Protein 1E5K (pdb70)

CATH classification: 3.90.550.10

Sequence (188 aa):
MTTITGVVLAGGKARRMGGVDKGLLELNGKPLWQHVADALMTQLSHVVVNANRHQEIYQASGLKVIEDSLADYPGPLAGMLSVMQQEAGEWFLFCPCDTPYIPPDLAARLNHQRKDAPVVWVHDGERDHPTIALVNRAIEPLLLEYLQAGERRVMVFMRLAGGHAVDFSDHKDAFVNVNTPEELARWQ

InterPro domains:
  IPR013482 Molybdenum cofactor guanylyltransferase [MF_00316] (5-190)
  IPR013482 Molybdenum cofactor guanylyltransferase [TIGR02665] (7-188)
  IPR013482 Molybdenum cofactor guanylyltransferase [cd02503] (7-187)
  IPR025877 MobA-like NTP transferase [PF12804] (9-158)
  IPR029044 Nucleotide-diphospho-sugar transferases [G3DSA:3.90.550.10] (1-194)
  IPR029044 Nucleotide-diphospho-sugar transferases [SSF53448] (7-187)

GO terms:
  GO:0005515 protein binding (F, IPI)
  GO:0061603 molybdenum cofactor guanylyltransferase activity (F, IDA)
  GO:0000287 magnesium ion binding (F, IDA)
  GO:1902758 bis(molybdopterin guanine dinucleotide)molybdenum biosynthetic process (P, IMP)

Solvent-accessible surface area: 8919 Å² total; per-residue (Å²): 161,65,105,17,7,0,0,0,15,14,47,32,81,39,104,84,106,27,55,96,23,72,1,37,35,94,0,102,60,79,34,0,5,22,33,0,0,44,17,0,74,101,37,21,102,70,7,0,0,3,0,36,48,83,44,75,102,1,95,88,60,67,33,103,24,2,82,42,42,178,52,114,55,58,44,61,0,4,4,3,4,3,0,2,81,80,19,87,34,119,40,0,0,0,0,26,10,11,2,9,97,8,10,97,53,0,6,67,75,0,75,139,33,56,144,139,11,43,0,0,12,0,50,37,48,114,117,50,10,20,25,0,0,1,4,28,64,68,8,44,87,55,2,60,112,17,1,111,75,62,68,143,117,23,53,37,1,2,144,112,12,47,17,62,41,3,83,0,60,120,37,110,96,11,5,69,31,6,86,62,63,144,67,11,73,139,53,113

Nearest PDB structures (foldseek):
  1e5k-assembly1_A  TM=1.005E+00  e=8.406E-44  Es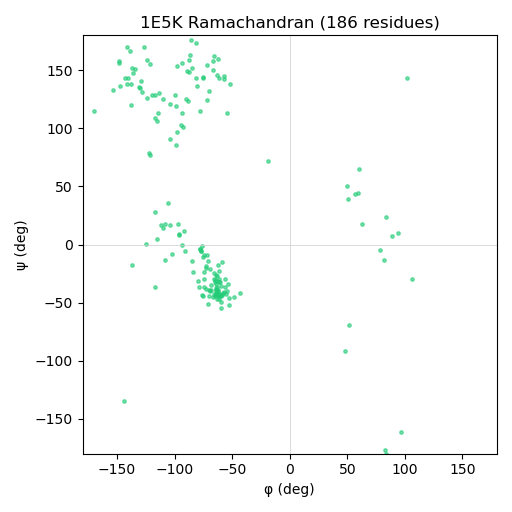cherichia coli K-12
  1h4c-assembly1_A  TM=1.005E+00  e=1.783E-42  Escherichia coli
  1h4e-assembly1_A  TM=1.004E+00  e=2.167E-42  Escherichia coli
  1hjl-assembly1_A  TM=1.004E+00  e=2.999E-42  Escherichia coli
  1h4d-assembly1_A  TM=1.000E+00  e=2.313E-42  Escherichia coli

Radius of gyration: 15.42 Å; Cα contacts (8 Å, |Δi|>4): 365; chains: 1; bounding box: 42×35×40 Å

Organism: Escherichia coli (strain K12) (NCBI:txid83333)

Structure (mmCIF, N/CA/C/O backbone):
data_1E5K
#
_entry.id   1E5K
#
_cell.length_a   76.574
_cell.leng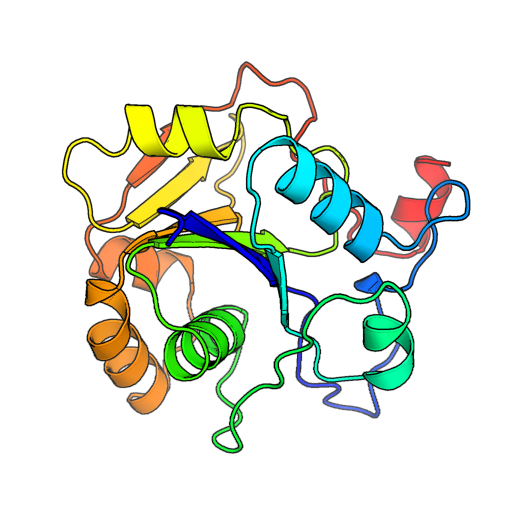th_b   41.758
_cell.length_c   54.528
_cell.angle_alpha   90.00
_cell.angle_beta   90.00
_cell.angle_gamma   90.00
#
_symmetry.space_group_name_H-M   'P 21 21 2'
#
loop_
_entity.id
_entity.type
_entity.pdbx_description
1 polymer 'MOLYBDOPTERIN-GUANINE DINUCLEOTIDE BIOSYNTHESIS PROTEIN A'
2 non-polymer 'LITHIUM ION'
3 non-polymer 'CITRIC ACID'
4 water water
#
loop_
_atom_site.group_PDB
_atom_site.id
_atom_site.type_symbol
_atom_site.label_atom_id
_atom_site.label_alt_id
_atom_site.label_comp_id
_atom_site.label_asym_id
_atom_site.label_entity_id
_atom_site.label_seq_id
_atom_site.pdbx_PDB_ins_code
_atom_site.Cartn_x
_atom_site.Cartn_y
_atom_site.Cartn_z
_atom_site.occupancy
_atom_site.B_iso_or_equiv
_atom_site.auth_seq_id
_atom_site.auth_comp_id
_atom_site.auth_asym_id
_atom_site.auth_atom_id
_atom_site.pdbx_PDB_model_num
ATOM 1 N N . MET A 1 4 ? 7.796 -6.851 51.404 1.00 37.59 4 MET A N 1
ATOM 2 C CA . MET A 1 4 ? 8.085 -7.049 52.820 1.00 37.53 4 MET A CA 1
ATOM 3 C C . MET A 1 4 ? 9.052 -5.959 53.272 1.00 36.78 4 MET A C 1
ATOM 4 O O . MET A 1 4 ? 9.539 -5.993 54.402 1.00 38.58 4 MET A O 1
ATOM 6 N N . THR A 1 5 ? 9.430 -5.068 52.340 1.00 33.58 5 THR A N 1
ATOM 7 C CA . THR A 1 5 ? 10.255 -3.923 52.720 1.00 30.10 5 THR A CA 1
ATOM 8 C C . THR A 1 5 ? 9.490 -2.654 52.332 1.00 28.02 5 THR A C 1
ATOM 9 O O . THR A 1 5 ? 8.614 -2.680 51.464 1.00 29.06 5 THR A O 1
ATOM 13 N N . THR A 1 6 ? 9.805 -1.561 53.020 1.00 24.13 6 THR A N 1
ATOM 14 C CA . THR A 1 6 ? 9.026 -0.339 52.878 1.00 24.61 6 THR A CA 1
ATOM 15 C C . THR A 1 6 ? 9.272 0.453 51.617 1.00 23.35 6 THR A C 1
ATOM 16 O O . THR A 1 6 ? 8.338 0.984 51.021 1.00 26.06 6 THR A O 1
ATOM 20 N N . ILE A 1 7 ? 10.534 0.620 51.221 1.00 20.71 7 ILE A N 1
ATOM 21 C CA . ILE A 1 7 ? 10.892 1.420 50.067 1.00 18.44 7 ILE A CA 1
ATOM 22 C C . ILE A 1 7 ? 11.698 0.559 49.087 1.00 17.98 7 ILE A C 1
ATOM 23 O O . ILE A 1 7 ? 12.712 0.003 49.519 1.00 19.73 7 ILE A O 1
ATOM 28 N N . THR A 1 8 ? 11.319 0.446 47.797 1.00 15.94 8 THR A N 1
ATOM 29 C CA . THR A 1 8 ? 12.103 -0.208 46.764 1.00 15.49 8 THR A CA 1
ATOM 30 C C . THR A 1 8 ? 13.027 0.806 46.099 1.00 14.18 8 THR A C 1
ATOM 31 O O . THR A 1 8 ? 12.558 1.858 45.662 1.00 14.56 8 THR A O 1
ATOM 35 N N . GLY A 1 9 ? 14.329 0.525 46.061 1.00 13.33 9 GLY A N 1
ATOM 36 C CA . GLY A 1 9 ? 15.272 1.407 45.365 1.00 13.61 9 GLY A CA 1
ATOM 37 C C . GLY A 1 9 ? 15.253 1.128 43.900 1.00 13.30 9 GLY A C 1
ATOM 38 O O . GLY A 1 9 ? 15.132 -0.031 43.468 1.00 14.08 9 GLY A O 1
ATOM 39 N N . VAL A 1 10 ? 15.394 2.152 43.050 1.00 13.34 10 VAL A N 1
ATOM 40 C CA . VAL A 1 10 ? 15.295 2.005 41.596 1.00 12.75 10 VAL A CA 1
ATOM 41 C C . VAL A 1 10 ? 16.380 2.835 40.936 1.00 12.74 10 VAL A C 1
ATOM 42 O O . VAL A 1 10 ? 16.390 4.067 41.064 1.00 14.06 10 VAL A O 1
ATOM 46 N N . VAL A 1 11 ? 17.249 2.169 40.180 1.00 12.97 11 VAL A N 1
ATOM 47 C CA . VAL A 1 11 ? 18.222 2.901 39.365 1.00 13.35 11 VAL A CA 1
ATOM 48 C C . VAL A 1 11 ? 17.584 3.203 38.023 1.00 13.35 11 VAL A C 1
ATOM 49 O O . VAL A 1 11 ? 17.140 2.280 37.329 1.00 14.47 11 VAL A O 1
ATOM 53 N N . LEU A 1 12 ? 17.519 4.466 37.632 1.00 13.34 12 LEU A N 1
ATOM 54 C CA . LEU A 1 12 ? 16.947 4.858 36.343 1.00 13.74 12 LEU A CA 1
ATOM 55 C C . LEU A 1 12 ? 18.079 4.926 35.338 1.00 15.21 12 LEU A C 1
ATOM 56 O O . LEU A 1 12 ? 18.864 5.878 35.315 1.00 15.71 12 LEU A O 1
ATOM 61 N N . ALA A 1 13 ? 18.201 3.885 34.502 1.00 15.32 13 ALA A N 1
ATOM 62 C CA . ALA A 1 13 ? 19.292 3.809 33.522 1.00 16.62 13 ALA A CA 1
ATOM 63 C C . ALA A 1 13 ? 18.808 4.091 32.105 1.00 23.89 13 ALA A C 1
ATOM 64 O O . ALA A 1 13 ? 19.358 3.460 31.201 1.00 27.75 13 ALA A O 1
ATOM 66 N N . GLY A 1 14 ? 17.860 5.001 31.939 1.00 25.42 14 GLY A N 1
ATOM 67 C CA . GLY A 1 14 ? 17.496 5.670 30.702 1.00 27.70 14 GLY A CA 1
ATOM 68 C C . GLY A 1 14 ? 16.546 4.860 29.851 1.00 29.85 14 GLY A C 1
ATOM 69 O O . GLY A 1 14 ? 16.207 3.738 30.205 1.00 31.55 14 GLY A O 1
ATOM 70 N N . GLY A 1 15 ? 16.171 5.419 28.692 1.00 32.70 15 GLY A N 1
ATOM 71 C CA . GLY A 1 15 ? 15.341 4.601 27.798 1.00 33.45 15 GLY A CA 1
ATOM 72 C C . GLY A 1 15 ? 15.709 4.885 26.357 1.00 34.17 15 GLY A C 1
ATOM 73 O O . GLY A 1 15 ? 16.867 5.026 25.961 1.00 37.64 15 GLY A O 1
ATOM 74 N N . LYS A 1 16 ? 14.648 5.041 25.576 1.00 34.45 16 LYS A N 1
ATOM 75 C CA . LYS A 1 16 ? 14.698 5.478 24.196 1.00 32.00 16 LYS A CA 1
ATOM 76 C C . LYS A 1 16 ? 15.696 4.789 23.301 1.00 33.74 16 LYS A C 1
ATOM 77 O O . LYS A 1 16 ? 15.289 3.811 22.647 1.00 37.67 16 LYS A O 1
ATOM 79 N N . ALA A 1 17 ? 16.930 5.243 23.126 1.00 34.63 17 ALA A N 1
ATOM 80 C CA . ALA A 1 17 ? 17.797 4.669 22.086 1.00 32.90 17 ALA A CA 1
ATOM 81 C C . ALA A 1 17 ? 16.989 4.952 20.799 1.00 33.84 17 ALA A C 1
ATOM 82 O O . ALA A 1 17 ? 16.457 4.079 20.128 1.00 34.73 17 ALA A O 1
ATOM 84 N N . ARG A 1 18 ? 16.886 6.259 20.588 1.00 35.09 18 ARG A N 1
ATOM 85 C CA . ARG A 1 18 ? 16.016 6.906 19.624 1.00 34.01 18 ARG A CA 1
ATOM 86 C C . ARG A 1 18 ? 16.717 7.252 18.326 1.00 34.41 18 ARG A C 1
ATOM 87 O O . ARG A 1 18 ? 16.277 7.895 17.381 1.00 36.70 18 ARG A O 1
ATOM 89 N N . ARG A 1 19 ? 17.840 6.611 18.148 1.00 35.02 19 ARG A N 1
ATOM 90 C CA . ARG A 1 19 ? 18.810 6.436 17.106 1.00 33.98 19 ARG A CA 1
ATOM 91 C C . ARG A 1 19 ? 19.637 5.308 17.738 1.00 33.86 19 ARG A C 1
ATOM 92 O O . ARG A 1 19 ? 19.968 5.612 18.896 1.00 37.08 19 ARG A O 1
ATOM 94 N N . MET A 1 20 ? 19.763 4.083 17.295 1.00 35.04 20 MET A N 1
ATOM 95 C CA . MET A 1 20 ? 20.359 2.990 18.044 1.00 34.00 20 MET A CA 1
ATOM 96 C C . MET A 1 20 ? 21.253 3.378 19.212 1.00 35.04 20 MET A C 1
ATOM 97 O O . MET A 1 20 ? 22.445 3.071 19.325 1.00 36.04 20 MET A O 1
ATOM 99 N N . GLY A 1 21 ? 20.619 3.864 20.268 1.00 35.56 21 GLY A N 1
ATOM 100 C CA . GLY A 1 21 ? 21.160 4.405 21.444 1.00 33.25 21 GLY A CA 1
ATOM 101 C C . GLY A 1 21 ? 22.199 5.486 21.433 1.00 32.76 21 GLY A C 1
ATOM 102 O O . GLY A 1 21 ? 21.887 6.570 21.949 1.00 36.89 21 GLY A O 1
ATOM 103 N N . GLY A 1 22 ? 23.427 5.211 20.997 1.00 31.54 22 GLY A N 1
ATOM 104 C CA . GLY A 1 22 ? 24.538 6.162 21.249 1.00 29.45 22 GLY A CA 1
ATOM 105 C C . GLY A 1 22 ? 25.230 5.602 22.519 1.00 27.93 22 GLY A C 1
ATOM 106 O O . GLY A 1 22 ? 25.084 4.404 22.795 1.00 28.90 22 GLY A O 1
ATOM 107 N N . VAL A 1 23 ?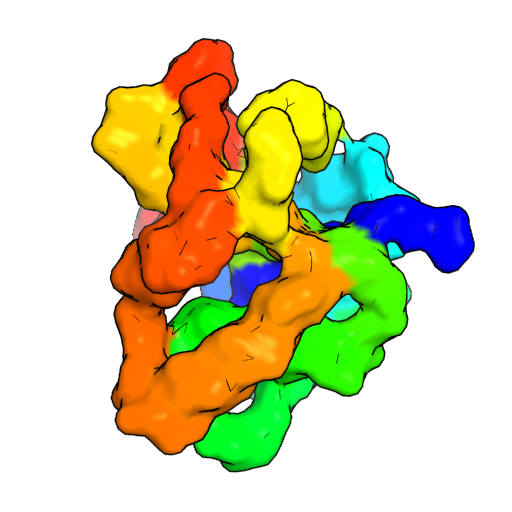 26.013 6.396 23.228 1.00 26.94 23 VAL A N 1
ATOM 108 C CA . VAL A 1 23 ? 26.630 5.861 24.450 1.00 25.68 23 VAL A CA 1
ATOM 109 C C . VAL A 1 23 ? 25.572 5.352 25.424 1.00 25.35 23 VAL A C 1
ATOM 110 O O . VAL A 1 23 ? 24.564 6.014 25.696 1.00 28.13 23 VAL A O 1
ATOM 114 N N . ASP A 1 24 ? 25.884 4.242 26.104 1.00 23.16 24 ASP A N 1
ATOM 115 C CA . ASP A 1 24 ? 25.011 3.748 27.181 1.00 21.42 24 ASP A CA 1
ATOM 116 C C . ASP A 1 24 ? 25.636 4.257 28.483 1.00 20.46 24 ASP A C 1
ATOM 117 O O . ASP A 1 24 ? 26.563 3.671 29.025 1.00 21.46 24 ASP A O 1
ATOM 122 N N . LYS A 1 25 ? 25.144 5.374 29.000 1.00 20.48 25 LYS A N 1
ATOM 123 C CA . LYS A 1 25 ? 25.736 6.069 30.124 1.00 20.88 25 LYS A CA 1
ATOM 124 C C . LYS A 1 25 ? 25.869 5.222 31.380 1.00 19.70 25 LYS A C 1
ATOM 125 O O . LYS A 1 25 ? 26.884 5.233 32.043 1.00 18.81 25 LYS A O 1
ATOM 131 N N . GLY A 1 26 ? 24.855 4.428 31.677 1.00 17.18 26 GLY A N 1
ATOM 132 C CA . GLY A 1 26 ? 24.865 3.593 32.881 1.00 17.66 26 GLY A CA 1
ATOM 133 C C . GLY A 1 26 ? 25.975 2.535 32.846 1.00 17.05 26 GLY A C 1
ATOM 134 O O . GLY A 1 26 ? 26.430 2.128 33.915 1.00 16.26 26 GLY A O 1
ATOM 135 N N . LEU A 1 27 ? 26.396 2.140 31.652 1.00 16.69 27 LEU A N 1
ATOM 136 C CA . LEU A 1 27 ? 27.477 1.154 31.536 1.00 16.76 27 LEU A CA 1
ATOM 137 C C . LEU A 1 27 ? 28.863 1.769 31.463 1.00 17.54 27 LEU A C 1
ATOM 138 O O . LEU A 1 27 ? 29.874 1.044 31.431 1.00 20.17 27 LEU A O 1
ATOM 143 N N . LEU A 1 28 ? 29.020 3.089 31.394 1.00 17.75 28 LEU A N 1
ATOM 144 C CA . LEU A 1 28 ? 30.367 3.694 31.458 1.00 18.42 28 LEU A CA 1
ATOM 145 C C . LEU A 1 28 ? 30.968 3.327 32.806 1.00 18.30 28 LEU A C 1
ATOM 146 O O . LEU A 1 28 ? 30.312 3.333 33.856 1.00 19.73 28 LEU A O 1
ATOM 151 N N . GLU A 1 29 ? 32.268 3.080 32.830 1.00 20.29 29 GLU A N 1
ATOM 152 C CA . GLU A 1 29 ? 32.962 2.607 34.015 1.00 19.40 29 GLU A CA 1
ATOM 153 C C . GLU A 1 29 ? 33.704 3.685 34.772 1.00 20.81 29 GLU A C 1
ATOM 154 O O . GLU A 1 29 ? 34.466 4.449 34.201 1.00 22.87 29 GLU A O 1
ATOM 160 N N . LEU A 1 30 ? 33.449 3.743 36.076 1.00 19.66 30 LEU A N 1
ATOM 161 C CA . LEU A 1 30 ? 34.129 4.650 36.984 1.00 20.89 30 LEU A CA 1
ATOM 162 C C . LEU A 1 30 ? 34.931 3.768 37.921 1.00 21.33 30 LEU A C 1
ATOM 163 O O . LEU A 1 30 ? 34.382 2.912 38.639 1.00 21.54 30 LEU A O 1
ATOM 168 N N . ASN A 1 31 ? 36.266 3.835 37.833 1.00 23.17 31 ASN A N 1
ATOM 169 C CA . ASN A 1 31 ? 37.133 2.968 38.637 1.00 25.00 31 ASN A CA 1
ATOM 170 C C . ASN A 1 31 ? 36.802 1.508 38.390 1.00 24.30 31 ASN A C 1
ATOM 171 O O . ASN A 1 31 ? 36.752 0.688 39.311 1.00 27.24 31 ASN A O 1
ATOM 176 N N . GLY A 1 32 ? 36.593 1.132 37.131 1.00 23.63 32 GLY A N 1
ATOM 177 C CA . GLY A 1 32 ? 36.309 -0.207 36.689 1.00 26.27 32 GLY A CA 1
ATOM 178 C C . GLY A 1 32 ? 34.890 -0.723 36.876 1.00 25.37 32 GLY A C 1
ATOM 179 O O . GLY A 1 32 ? 34.599 -1.853 36.454 1.00 27.44 32 GLY A O 1
ATOM 180 N N . LYS A 1 33 ? 33.994 0.036 37.514 1.00 23.77 33 LYS A N 1
ATOM 181 C CA . LYS A 1 33 ? 32.641 -0.410 37.851 1.00 22.01 33 LYS A CA 1
ATOM 182 C C . LYS A 1 33 ? 31.637 0.515 37.156 1.00 19.65 33 LYS A C 1
ATOM 183 O O . LYS A 1 33 ? 31.758 1.721 37.201 1.00 18.77 33 LYS A O 1
ATOM 189 N N . PRO A 1 34 ? 30.693 -0.069 36.449 1.00 19.54 34 PRO A N 1
ATOM 190 C CA . PRO A 1 34 ? 29.686 0.723 35.755 1.00 17.94 34 PRO A CA 1
ATOM 191 C C . PRO A 1 34 ? 28.993 1.727 36.658 1.00 17.22 34 PRO A C 1
ATOM 192 O O . PRO A 1 34 ? 28.690 1.473 37.827 1.00 16.61 34 PRO A O 1
ATOM 196 N N . LEU A 1 35 ? 28.778 2.944 36.155 1.00 16.17 35 LEU A N 1
ATOM 197 C CA . LEU A 1 35 ? 28.107 4.010 36.894 1.00 16.27 35 LEU A CA 1
ATOM 198 C C . LEU A 1 35 ? 26.812 3.500 37.518 1.00 15.32 35 LEU A C 1
ATOM 199 O O . LEU A 1 35 ? 26.521 3.790 38.689 1.00 15.54 35 LEU A O 1
ATOM 204 N N . TRP A 1 36 ? 25.990 2.745 36.769 1.00 14.60 36 TRP A N 1
ATOM 205 C CA . TRP A 1 36 ? 24.706 2.360 37.340 1.00 14.48 36 TRP A CA 1
ATOM 206 C C . TRP A 1 36 ? 24.909 1.455 38.554 1.00 14.98 36 TRP A C 1
ATOM 207 O O . TRP A 1 36 ? 24.080 1.464 39.455 1.00 14.42 36 TRP A O 1
ATOM 218 N N . GLN A 1 37 ? 25.989 0.658 38.574 1.00 15.70 37 GLN A N 1
ATOM 219 C CA . GLN A 1 37 ? 26.269 -0.201 39.710 1.00 15.11 37 GLN A CA 1
ATOM 220 C C . GLN A 1 37 ? 26.792 0.597 40.894 1.00 14.58 37 GLN A C 1
ATOM 221 O O . GLN A 1 37 ? 26.516 0.210 42.031 1.00 16.18 37 GLN A O 1
ATOM 227 N N . HIS A 1 38 ? 27.482 1.722 40.676 1.00 14.94 38 HIS A N 1
ATOM 228 C CA . HIS A 1 38 ? 27.800 2.594 41.802 1.00 15.56 38 HIS A CA 1
ATOM 229 C C . HIS A 1 38 ? 26.511 3.071 42.455 1.00 14.26 38 HIS A C 1
ATOM 230 O O . HIS A 1 38 ? 26.384 3.042 43.670 1.00 14.49 38 HIS A O 1
ATOM 237 N N . VAL A 1 39 ? 25.525 3.463 41.644 1.00 14.15 39 VAL A N 1
ATOM 238 C CA . VAL A 1 39 ? 24.244 3.905 42.211 1.00 14.07 39 VAL A CA 1
ATOM 239 C C . VAL A 1 39 ? 23.521 2.738 42.881 1.00 12.83 39 VAL A C 1
ATOM 240 O O . VAL A 1 39 ? 23.020 2.873 44.013 1.00 13.82 39 VAL A O 1
ATOM 244 N N . ALA A 1 40 ? 23.479 1.581 42.222 1.00 13.77 40 ALA A N 1
ATOM 245 C CA . ALA A 1 40 ? 22.791 0.437 42.840 1.00 14.40 40 ALA A CA 1
ATOM 246 C C . ALA A 1 40 ? 23.429 0.065 44.159 1.00 13.48 40 ALA A C 1
ATOM 247 O O . ALA A 1 40 ? 22.723 -0.259 45.097 1.00 13.93 40 ALA A O 1
ATOM 249 N N . ASP A 1 41 ? 24.769 0.048 44.216 1.00 14.00 41 ASP A N 1
ATOM 250 C CA . ASP A 1 41 ? 25.460 -0.315 45.466 1.00 14.74 41 ASP A CA 1
ATOM 251 C C . ASP A 1 41 ? 25.179 0.698 46.562 1.00 14.20 41 ASP A C 1
ATOM 252 O O . ASP A 1 41 ? 24.965 0.334 47.720 1.00 14.82 41 ASP A O 1
ATOM 257 N N . ALA A 1 42 ? 25.095 1.985 46.196 1.00 13.34 42 ALA A N 1
ATOM 258 C CA . ALA A 1 42 ? 24.771 2.994 47.210 1.00 14.17 42 ALA A CA 1
ATOM 259 C C . ALA A 1 42 ? 23.338 2.858 47.704 1.00 14.73 42 ALA A C 1
ATOM 260 O O . ALA A 1 42 ? 23.050 3.016 48.888 1.00 16.31 42 ALA A O 1
ATOM 262 N N . LEU A 1 43 ? 22.406 2.469 46.805 1.00 13.53 43 LEU A N 1
ATOM 263 C CA . LEU A 1 43 ? 21.038 2.207 47.246 1.00 13.80 43 LEU A CA 1
ATOM 264 C C . LEU A 1 43 ? 20.997 0.953 48.115 1.00 13.21 43 LEU A C 1
ATOM 265 O O . LEU A 1 43 ? 20.271 0.927 49.089 1.00 14.05 43 LEU A O 1
ATOM 270 N N . MET A 1 44 ? 21.769 -0.099 47.777 1.00 13.90 44 MET A N 1
ATOM 271 C CA . MET A 1 44 ? 21.715 -1.316 48.580 1.00 14.28 44 MET A CA 1
ATOM 272 C C . MET A 1 44 ? 22.321 -1.145 49.954 1.00 14.64 44 MET A C 1
ATOM 273 O O . MET A 1 44 ? 21.943 -1.886 50.879 1.00 14.29 44 MET A O 1
ATOM 278 N N . THR A 1 45 ? 23.177 -0.144 50.161 1.00 14.24 45 THR A N 1
ATOM 279 C CA . THR A 1 45 ? 23.623 0.159 51.535 1.00 14.54 45 THR A CA 1
ATOM 280 C C . THR A 1 45 ? 22.438 0.503 52.401 1.00 14.55 45 THR A C 1
ATOM 281 O O . THR A 1 45 ? 22.405 0.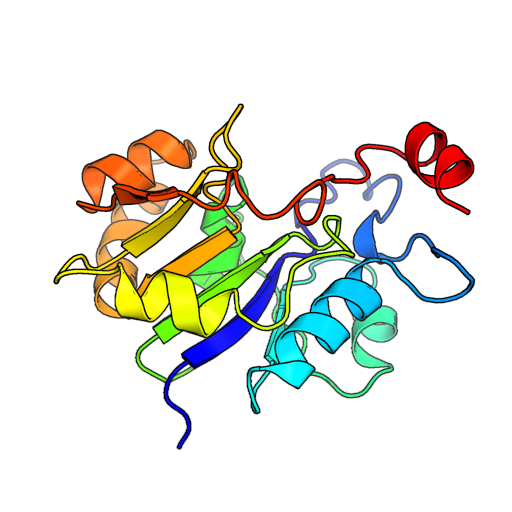232 53.598 1.00 14.94 45 THR A O 1
ATOM 285 N N . GLN A 1 46 ? 21.412 1.179 51.868 1.00 14.34 46 GLN A N 1
ATOM 286 C CA . GLN A 1 46 ? 20.297 1.705 52.635 1.00 13.79 46 GLN A CA 1
ATOM 287 C C . GLN A 1 46 ? 18.996 0.980 52.424 1.00 14.27 46 GLN A C 1
ATOM 288 O O . GLN A 1 46 ? 18.056 1.285 53.174 1.00 16.44 46 GLN A O 1
ATOM 294 N N . LEU A 1 47 ? 18.861 0.128 51.412 1.00 13.66 47 LEU A N 1
ATOM 295 C CA . LEU A 1 47 ? 17.614 -0.543 51.093 1.00 14.66 47 LEU A CA 1
ATOM 296 C C . LEU A 1 47 ? 17.944 -1.988 50.694 1.00 15.27 47 LEU A C 1
ATOM 297 O O . LEU A 1 47 ? 18.886 -2.254 49.971 1.00 16.11 47 LEU A O 1
ATOM 302 N N . SER A 1 48 ? 17.060 -2.897 51.088 1.00 15.46 48 SER A N 1
ATOM 303 C CA . SER A 1 48 ? 17.237 -4.318 50.804 1.00 16.41 48 SER A CA 1
ATOM 304 C C . SER A 1 48 ? 16.852 -4.709 49.394 1.00 17.21 48 SER A C 1
ATOM 305 O O . SER A 1 48 ? 17.444 -5.625 48.781 1.00 21.15 48 SER A O 1
ATOM 308 N N . HIS A 1 49 ? 15.872 -4.030 48.809 1.00 14.87 49 HIS A N 1
ATOM 309 C CA . HIS A 1 49 ? 15.308 -4.402 47.519 1.00 14.61 49 HIS A CA 1
ATOM 310 C C . HIS A 1 49 ? 15.553 -3.310 46.506 1.00 14.34 49 HIS A C 1
ATOM 311 O O . HIS A 1 49 ? 14.993 -2.212 46.664 1.00 15.21 49 HIS A O 1
ATOM 318 N N . VAL A 1 50 ? 16.435 -3.539 45.552 1.00 14.89 50 VAL A N 1
ATOM 319 C CA . VAL A 1 50 ? 16.838 -2.558 44.565 1.00 14.22 50 VAL A CA 1
ATOM 320 C C . VAL A 1 50 ? 16.737 -3.177 43.184 1.00 14.82 50 VAL A C 1
ATOM 321 O O . VAL A 1 50 ? 17.156 -4.333 42.985 1.00 16.62 50 VAL A O 1
ATOM 325 N N . VAL A 1 51 ? 16.161 -2.447 42.241 1.00 13.68 51 VAL A N 1
ATOM 326 C CA . VAL A 1 51 ? 15.950 -2.885 40.867 1.00 14.37 51 VAL A CA 1
ATOM 327 C C . VAL A 1 51 ? 16.546 -1.856 39.901 1.00 14.37 51 VAL A C 1
ATOM 328 O O . VAL A 1 51 ? 16.844 -0.725 40.341 1.00 14.40 51 VAL A O 1
ATOM 332 N N . VAL A 1 52 ? 16.641 -2.169 38.614 1.00 14.29 52 VAL A N 1
ATOM 333 C CA . VAL A 1 52 ? 17.156 -1.196 37.655 1.00 14.95 52 VAL A CA 1
ATOM 334 C C . VAL A 1 52 ? 16.194 -1.134 36.488 1.00 14.54 52 VAL A C 1
ATOM 335 O O . VAL A 1 52 ? 15.732 -2.147 35.969 1.00 15.58 52 VAL A O 1
ATOM 339 N N . ASN A 1 53 ? 15.867 0.079 36.030 1.00 13.97 53 ASN A N 1
ATOM 340 C CA . ASN A 1 53 ? 15.103 0.314 34.813 1.00 13.83 53 ASN A CA 1
ATOM 341 C C . ASN A 1 53 ? 16.081 0.529 33.672 1.00 14.90 53 ASN A C 1
ATOM 342 O O . ASN A 1 53 ? 16.845 1.504 33.674 1.00 15.35 53 ASN A O 1
ATOM 347 N N . ALA A 1 54 ? 16.142 -0.378 32.707 1.00 15.13 54 ALA A N 1
ATOM 348 C CA . ALA A 1 54 ? 17.072 -0.257 31.590 1.00 16.46 54 ALA A CA 1
ATOM 349 C C . ALA A 1 54 ? 16.375 -0.784 30.332 1.00 16.44 54 ALA A C 1
ATOM 350 O O . ALA A 1 54 ? 15.621 -1.754 30.412 1.00 18.61 54 ALA A O 1
ATOM 352 N N . ASN A 1 55 ? 16.645 -0.132 29.215 1.00 18.51 55 ASN A N 1
ATOM 353 C CA . ASN A 1 55 ? 15.959 -0.376 27.957 1.00 21.50 55 ASN A CA 1
ATOM 354 C C . ASN A 1 55 ? 16.910 -0.700 26.829 1.00 22.35 55 ASN A C 1
ATOM 355 O O . ASN A 1 55 ? 16.485 -0.873 25.686 1.00 25.86 55 ASN A O 1
ATOM 360 N N . ARG A 1 56 ? 18.189 -0.738 27.053 1.00 20.52 56 ARG A N 1
ATOM 361 C CA . ARG A 1 56 ? 19.264 -1.122 26.150 1.00 20.09 56 ARG A CA 1
ATOM 362 C C . ARG A 1 56 ? 20.201 -2.048 26.911 1.00 20.57 56 ARG A C 1
ATOM 363 O O . ARG A 1 56 ? 20.352 -2.016 28.127 1.00 20.31 56 ARG A O 1
ATOM 371 N N . HIS A 1 57 ? 20.855 -2.952 26.180 1.00 20.98 57 HIS A N 1
ATOM 372 C CA . HIS A 1 57 ? 21.877 -3.829 26.757 1.00 20.10 57 HIS A CA 1
ATOM 373 C C . HIS A 1 57 ? 21.432 -4.553 28.010 1.00 19.29 57 HIS A C 1
ATOM 374 O O . HIS A 1 57 ? 22.159 -4.744 28.983 1.00 20.12 57 HIS A O 1
ATOM 381 N N . GLN A 1 58 ? 20.164 -5.006 28.038 1.00 20.37 58 GLN A N 1
ATOM 382 C CA . GLN A 1 58 ? 19.542 -5.588 29.213 1.00 21.70 58 GLN A CA 1
ATOM 383 C C . GLN A 1 58 ? 20.305 -6.749 29.808 1.00 22.22 58 GLN A C 1
ATOM 384 O O . GLN A 1 58 ? 20.406 -6.897 31.042 1.00 23.62 58 GLN A O 1
ATOM 390 N N . GLU A 1 59 ? 20.869 -7.640 28.978 1.00 23.81 59 GLU A N 1
ATOM 391 C CA . GLU A 1 59 ? 21.658 -8.765 29.460 1.00 24.29 59 GLU A CA 1
ATOM 392 C C . GLU A 1 59 ? 22.894 -8.313 30.240 1.00 22.25 59 GLU A C 1
ATOM 393 O O . GLU A 1 59 ? 23.263 -8.952 31.212 1.00 24.44 59 GLU A O 1
ATOM 395 N N . ILE A 1 60 ? 23.472 -7.167 29.864 1.00 22.14 60 ILE A N 1
ATOM 396 C CA . ILE A 1 60 ? 24.608 -6.598 30.581 1.00 21.97 60 ILE A CA 1
ATOM 397 C C . ILE A 1 60 ? 24.173 -6.077 31.957 1.00 22.22 60 ILE A C 1
ATOM 398 O O . ILE A 1 60 ? 24.771 -6.398 32.979 1.00 24.39 60 ILE A O 1
ATOM 403 N N . TYR A 1 61 ? 23.022 -5.362 31.973 1.00 20.81 61 TYR A N 1
ATOM 404 C CA . TYR A 1 61 ? 22.463 -4.905 33.243 1.00 20.85 61 TYR A CA 1
ATOM 405 C C . TYR A 1 61 ? 22.042 -6.065 34.114 1.00 22.04 61 TYR A C 1
ATOM 406 O O . TYR A 1 61 ? 22.156 -5.948 35.345 1.00 27.50 61 TYR A O 1
ATOM 415 N N . GLN A 1 62 ? 21.597 -7.191 33.580 1.00 21.41 62 GLN A N 1
ATOM 416 C CA . GLN A 1 62 ? 21.219 -8.344 34.385 1.00 23.78 62 GLN A CA 1
ATOM 417 C C . GLN A 1 62 ? 22.378 -9.093 35.043 1.00 24.77 62 GLN A C 1
ATOM 418 O O . GLN A 1 62 ? 22.182 -9.873 35.969 1.00 24.98 62 GLN A O 1
ATOM 424 N N . ALA A 1 63 ? 23.608 -8.820 34.609 1.00 28.22 63 ALA A N 1
ATOM 425 C CA . ALA A 1 63 ? 24.761 -9.577 35.088 1.00 27.89 63 ALA A CA 1
ATOM 426 C C . ALA A 1 63 ? 25.051 -9.448 36.563 1.00 27.77 63 ALA A C 1
ATOM 427 O O . ALA A 1 63 ? 25.507 -10.443 37.147 1.00 30.08 63 ALA A O 1
ATOM 429 N N . SER A 1 64 ? 24.689 -8.349 37.253 1.00 25.52 64 SER A N 1
ATOM 430 C CA . SER A 1 64 ? 25.028 -8.328 38.676 1.00 26.68 64 SER A CA 1
ATOM 431 C C . SER A 1 64 ? 23.886 -8.881 39.520 1.00 23.91 64 SER A C 1
ATOM 432 O O . SER A 1 64 ? 23.932 -8.674 40.726 1.00 26.55 64 SER A O 1
ATOM 435 N N . GLY A 1 65 ? 22.878 -9.517 38.932 1.00 22.15 65 GLY A N 1
ATOM 436 C CA . GLY A 1 65 ? 21.865 -10.200 39.711 1.00 24.07 65 GLY A CA 1
ATOM 437 C C . GLY A 1 65 ? 20.652 -9.412 40.155 1.00 24.47 65 GLY A C 1
ATOM 438 O O . GLY A 1 65 ? 19.804 -9.978 40.863 1.00 26.83 65 GLY A O 1
ATOM 439 N N . LEU A 1 66 ? 20.501 -8.179 39.681 1.00 21.20 66 LEU A N 1
ATOM 440 C CA . LEU A 1 66 ? 19.306 -7.395 40.023 1.00 19.99 66 LEU A CA 1
ATOM 441 C C . LEU A 1 66 ? 18.245 -7.586 38.945 1.00 21.37 66 LEU A C 1
ATOM 442 O O . LEU A 1 66 ? 18.561 -7.859 37.791 1.00 22.45 66 LEU A O 1
ATOM 447 N N . LYS A 1 67 ? 16.982 -7.369 39.320 1.00 19.09 67 LYS A N 1
ATOM 448 C CA . LYS A 1 67 ? 15.887 -7.404 38.358 1.00 18.95 67 LYS A CA 1
ATOM 449 C C . LYS A 1 67 ? 15.994 -6.180 37.447 1.00 17.20 67 LYS A C 1
ATOM 450 O O . LYS A 1 67 ? 16.128 -5.037 37.908 1.00 17.67 67 LYS A O 1
ATOM 456 N N . VAL A 1 68 ? 15.895 -6.383 36.156 1.00 17.48 68 VAL A N 1
ATOM 457 C CA . VAL A 1 68 ? 15.910 -5.380 35.142 1.00 16.39 68 VAL A CA 1
ATOM 458 C C . VAL A 1 68 ? 14.489 -5.170 34.627 1.00 17.83 68 VAL A C 1
ATOM 459 O O . VAL A 1 68 ? 13.880 -6.117 34.119 1.00 20.49 68 VAL A O 1
ATOM 463 N N . ILE A 1 69 ? 13.987 -3.959 34.733 1.00 16.82 69 ILE A N 1
ATOM 464 C CA . ILE A 1 69 ? 12.637 -3.600 34.305 1.00 16.86 69 ILE A CA 1
ATOM 465 C C . ILE A 1 69 ? 12.691 -2.718 33.078 1.00 15.93 69 ILE A C 1
ATOM 466 O O . ILE A 1 69 ? 13.394 -1.721 33.056 1.00 16.40 69 ILE A O 1
ATOM 471 N N . GLU A 1 70 ? 12.006 -3.125 32.012 1.00 17.49 70 GLU A N 1
ATOM 472 C CA . GLU A 1 70 ? 11.963 -2.380 30.768 1.00 18.61 70 GLU A CA 1
ATOM 473 C C . GLU A 1 70 ? 10.694 -1.525 30.690 1.00 18.64 70 GLU A C 1
ATOM 474 O O . GLU A 1 70 ? 9.661 -1.900 31.242 1.00 20.44 70 GLU A O 1
ATOM 480 N N . ASP A 1 71 ? 10.758 -0.446 29.938 1.00 19.66 71 ASP A N 1
ATOM 481 C CA . ASP A 1 71 ? 9.633 0.458 29.742 1.00 19.08 71 ASP A CA 1
ATOM 482 C C . ASP A 1 71 ? 8.512 -0.215 28.965 1.00 21.06 71 ASP A C 1
ATOM 483 O O . ASP A 1 71 ? 8.745 -1.073 28.123 1.00 22.95 71 ASP A O 1
ATOM 488 N N . SER A 1 72 ? 7.300 0.245 29.281 1.00 22.84 72 SER A N 1
ATOM 489 C CA . SER A 1 72 ? 6.156 -0.286 28.537 1.00 23.64 72 SER A CA 1
ATOM 490 C C . SER A 1 72 ? 6.227 0.123 27.082 1.00 23.33 72 SER A C 1
ATOM 491 O O . SER A 1 72 ? 6.883 1.099 26.690 1.00 23.65 72 SER A O 1
ATOM 494 N N . LEU A 1 73 ? 5.473 -0.590 26.256 1.00 23.58 73 LEU A N 1
ATOM 495 C CA . LEU A 1 73 ? 5.343 -0.366 24.830 1.00 25.54 73 LEU A CA 1
ATOM 496 C C . LEU A 1 73 ? 4.757 0.978 24.429 1.00 24.78 73 LEU A C 1
ATOM 497 O O . LEU A 1 73 ? 4.979 1.492 23.330 1.00 27.14 73 LEU A O 1
ATOM 502 N N . ALA A 1 74 ? 4.102 1.660 25.367 1.00 23.44 74 ALA A N 1
ATOM 503 C CA . ALA A 1 74 ? 3.572 2.999 25.177 1.00 24.70 74 ALA A CA 1
ATOM 504 C C . ALA A 1 74 ? 4.663 3.973 24.752 1.00 24.12 74 ALA A C 1
ATOM 505 O O . ALA A 1 74 ? 4.389 4.949 24.046 1.00 26.63 74 ALA A O 1
ATOM 507 N N . ASP A 1 75 ? 5.912 3.740 25.158 1.00 23.08 75 ASP A N 1
ATOM 508 C CA . ASP A 1 75 ? 7.034 4.558 24.755 1.00 23.84 75 ASP A CA 1
ATOM 509 C C . ASP A 1 75 ? 6.842 6.018 25.165 1.00 22.87 75 ASP A C 1
ATOM 510 O O . ASP A 1 75 ? 7.119 6.961 24.405 1.00 24.43 75 ASP A O 1
ATOM 515 N N . TYR A 1 76 ? 6.395 6.229 26.401 1.00 21.41 76 TYR A N 1
ATOM 516 C CA . TYR A 1 76 ? 6.261 7.601 26.895 1.00 19.95 76 TYR A CA 1
ATOM 517 C C . TYR A 1 76 ? 7.649 8.223 27.022 1.00 19.26 76 TYR A C 1
ATOM 518 O O . TYR A 1 76 ? 8.640 7.534 27.213 1.00 21.39 76 TYR A O 1
ATOM 527 N N . PRO A 1 77 ? 7.700 9.547 27.016 1.00 20.40 77 PRO A N 1
ATOM 528 C CA . PRO A 1 77 ? 8.942 10.278 27.028 1.00 21.30 77 PRO A CA 1
ATOM 529 C C . PRO A 1 77 ? 9.481 10.602 28.403 1.00 21.51 77 PRO A C 1
ATOM 530 O O . PRO A 1 77 ? 8.725 10.875 29.351 1.00 22.26 77 PRO A O 1
ATOM 534 N N . GLY A 1 78 ? 10.799 10.671 28.476 1.00 22.83 78 GLY A N 1
ATOM 535 C CA . GLY A 1 78 ? 11.450 11.246 29.654 1.00 22.71 78 GLY A CA 1
ATOM 536 C C . GLY A 1 78 ? 11.600 10.294 30.799 1.00 21.61 78 GLY A C 1
ATOM 537 O O . GLY A 1 78 ? 10.998 9.209 30.826 1.00 21.65 78 GLY A O 1
ATOM 538 N N . PRO A 1 79 ? 12.143 10.788 31.937 1.00 19.24 79 PRO A N 1
ATOM 539 C CA . PRO A 1 79 ? 12.378 9.987 33.099 1.00 19.88 79 PRO A CA 1
ATOM 540 C C . PRO A 1 79 ? 11.099 9.495 33.738 1.00 17.33 79 PRO A C 1
ATOM 541 O O . PRO A 1 79 ? 11.085 8.438 34.379 1.00 18.32 79 PRO A O 1
ATOM 545 N N . LEU A 1 80 ? 9.989 10.259 33.612 1.00 16.52 80 LEU A N 1
ATOM 546 C CA . LEU A 1 80 ? 8.739 9.815 34.227 1.00 15.29 80 LEU A CA 1
ATOM 547 C C . LEU A 1 80 ? 8.258 8.484 33.662 1.00 15.10 80 LEU A C 1
ATOM 548 O O . LEU A 1 80 ? 7.577 7.708 34.351 1.00 16.24 80 LEU A O 1
ATOM 553 N N . ALA A 1 81 ? 8.580 8.198 32.403 1.00 15.07 81 ALA A N 1
ATOM 554 C CA . ALA A 1 81 ? 8.132 6.959 31.778 1.00 14.91 81 ALA A CA 1
ATOM 555 C C . ALA A 1 81 ? 8.743 5.774 32.495 1.00 15.70 81 ALA A C 1
ATOM 556 O O . ALA A 1 81 ? 8.078 4.745 32.718 1.00 15.97 81 ALA A O 1
ATOM 558 N N . GLY A 1 82 ? 10.012 5.875 32.895 1.00 15.10 82 GLY A N 1
ATOM 559 C CA . GLY A 1 82 ? 10.677 4.772 33.594 1.00 15.63 82 GLY A CA 1
ATOM 560 C C . GLY A 1 82 ? 10.092 4.611 34.979 1.00 14.55 82 GLY A C 1
ATOM 561 O O . GLY A 1 82 ? 9.901 3.496 35.471 1.00 15.53 82 GLY A O 1
ATOM 562 N N . MET A 1 83 ? 9.791 5.732 35.647 1.00 14.42 83 MET A N 1
ATOM 563 C CA . MET A 1 83 ? 9.167 5.657 36.960 1.00 14.12 83 MET A CA 1
ATOM 564 C C . MET A 1 83 ? 7.838 4.926 36.855 1.00 13.72 83 MET A C 1
ATOM 565 O O . MET A 1 83 ? 7.542 4.061 37.691 1.00 14.23 83 MET A O 1
ATOM 570 N N . LEU A 1 84 ? 6.979 5.307 35.896 1.00 13.21 84 LEU A N 1
ATOM 571 C CA . LEU A 1 84 ? 5.688 4.648 35.801 1.00 14.56 84 LEU A CA 1
ATOM 572 C C . LEU A 1 84 ? 5.865 3.176 35.474 1.00 14.01 84 LEU A C 1
ATOM 573 O O . LEU A 1 84 ? 5.171 2.317 36.051 1.00 14.63 84 LEU A O 1
ATOM 578 N N . SER A 1 85 ? 6.780 2.834 34.560 1.00 13.67 85 SER A N 1
ATOM 579 C CA . SER A 1 85 ? 6.931 1.424 34.169 1.00 14.08 85 SER A CA 1
ATOM 580 C C . SER A 1 85 ? 7.354 0.593 35.360 1.00 14.31 85 SER A C 1
ATOM 581 O O . SER A 1 85 ? 6.894 -0.530 35.571 1.00 14.98 85 SER A O 1
ATOM 584 N N . VAL A 1 86 ? 8.245 1.141 36.205 1.00 14.24 86 VAL A N 1
ATOM 585 C CA . VAL A 1 86 ? 8.638 0.426 37.409 1.00 13.49 86 VAL A CA 1
ATOM 586 C C . VAL A 1 86 ? 7.489 0.253 38.379 1.00 14.22 86 VAL A C 1
ATOM 587 O O . VAL A 1 86 ? 7.255 -0.853 38.902 1.00 14.97 86 VAL A O 1
ATOM 591 N N . MET A 1 87 ? 6.683 1.297 38.620 1.00 13.48 87 MET A N 1
ATOM 592 C CA . MET A 1 87 ? 5.540 1.165 39.515 1.00 14.49 87 MET A CA 1
ATOM 593 C C . MET A 1 87 ? 4.508 0.174 38.985 1.00 14.17 87 MET A C 1
ATOM 594 O O . MET A 1 87 ? 3.875 -0.520 39.793 1.00 15.06 87 MET A O 1
ATOM 599 N N . GLN A 1 88 ? 4.368 0.056 37.680 1.00 12.88 88 GLN A N 1
ATOM 600 C CA . GLN A 1 88 ? 3.434 -0.920 37.106 1.00 13.98 88 GLN A CA 1
ATOM 601 C C . GLN A 1 88 ? 3.928 -2.357 37.239 1.00 14.93 88 GLN A C 1
ATOM 602 O O . GLN A 1 88 ? 3.126 -3.292 37.156 1.00 15.39 88 GLN A O 1
ATOM 608 N N . GLN A 1 89 ? 5.226 -2.558 37.44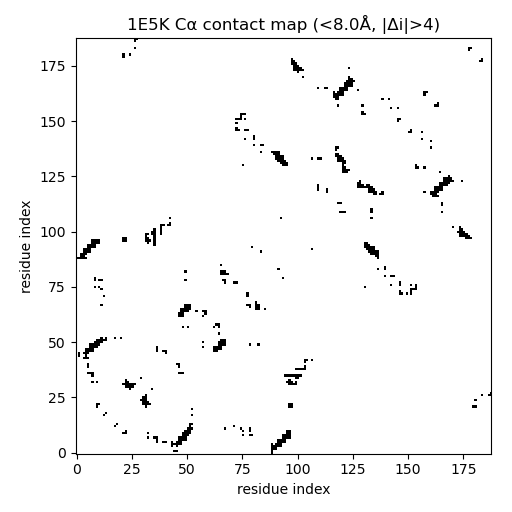7 1.00 14.17 89 GLN A N 1
ATOM 609 C CA . GLN A 1 89 ? 5.859 -3.869 37.454 1.00 14.22 89 GLN A CA 1
ATOM 610 C C . GLN A 1 89 ? 6.425 -4.259 38.796 1.00 14.92 89 GLN A C 1
ATOM 611 O O . GLN A 1 89 ? 7.023 -5.353 38.946 1.00 16.56 89 GLN A O 1
ATOM 617 N N . GLU A 1 90 ? 6.247 -3.485 39.852 1.00 13.89 90 GLU A N 1
ATOM 618 C CA . GLU A 1 90 ? 6.742 -3.733 41.185 1.00 15.35 90 GLU A CA 1
ATOM 619 C C . GLU A 1 90 ? 5.652 -3.384 42.184 1.00 16.75 90 GLU A C 1
ATOM 620 O O . GLU A 1 90 ? 5.091 -2.296 42.050 1.00 18.17 90 GLU A O 1
ATOM 626 N N . ALA A 1 91 ? 5.520 -4.243 43.179 1.00 18.15 91 ALA A N 1
ATOM 627 C CA . ALA A 1 91 ? 4.543 -4.030 44.228 1.00 21.11 91 ALA A CA 1
ATOM 628 C C . ALA A 1 91 ? 5.121 -3.127 45.321 1.00 22.94 91 ALA A C 1
ATOM 629 O O . ALA A 1 91 ? 6.299 -2.779 45.265 1.00 26.33 91 ALA A O 1
ATOM 631 N N . GLY A 1 92 ? 4.312 -2.781 46.298 1.00 24.23 92 GLY A N 1
ATOM 632 C CA . GLY A 1 92 ? 5.078 -2.050 47.372 1.00 24.38 92 GLY A CA 1
ATOM 633 C C . GLY A 1 92 ? 4.819 -0.562 47.216 1.00 21.52 92 GLY A C 1
ATOM 634 O O . GLY A 1 92 ? 4.666 0.035 46.145 1.00 21.24 92 GLY A O 1
ATOM 635 N N . GLU A 1 93 ? 4.740 0.020 48.384 1.00 19.18 93 GLU A N 1
ATOM 636 C CA . GLU A 1 93 ? 4.098 1.303 48.569 1.00 17.50 93 GLU A CA 1
ATOM 637 C C . GLU A 1 93 ? 5.028 2.468 48.271 1.00 15.50 93 GLU A C 1
ATOM 638 O O . GLU A 1 93 ? 4.467 3.537 47.965 1.00 17.01 93 GLU A O 1
ATOM 644 N N . TRP A 1 94 ? 6.352 2.380 48.332 1.00 13.93 94 TRP A N 1
ATOM 645 C CA . TRP A 1 94 ? 7.224 3.512 48.142 1.00 13.21 94 TRP A CA 1
ATOM 646 C C . TRP A 1 94 ? 8.383 3.109 47.246 1.00 13.79 94 TRP A C 1
ATOM 647 O O . TRP A 1 94 ? 8.883 1.978 47.308 1.00 14.44 94 TRP A O 1
ATOM 658 N N . PHE A 1 95 ? 8.853 4.077 46.459 1.00 13.52 95 PHE A N 1
ATOM 659 C CA . PHE A 1 95 ? 9.992 3.893 45.570 1.00 13.29 95 PHE A CA 1
ATOM 660 C C . PHE A 1 95 ? 10.983 5.023 45.809 1.00 13.64 95 PHE A C 1
ATOM 661 O O . PHE A 1 95 ? 10.558 6.176 45.898 1.00 14.71 95 PHE A O 1
ATOM 669 N N . LEU A 1 96 ? 12.263 4.685 45.792 1.00 13.49 96 LEU A N 1
ATOM 670 C CA . LEU A 1 96 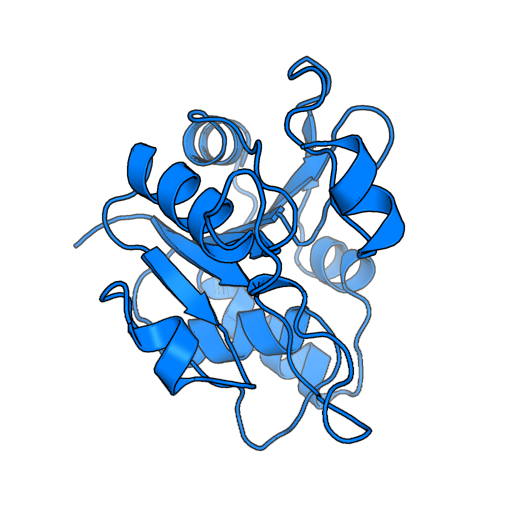? 13.301 5.726 45.806 1.00 13.38 96 LEU A CA 1
ATOM 671 C C . LEU A 1 96 ? 14.022 5.597 44.470 1.00 12.92 96 LEU A C 1
ATOM 672 O O . LEU A 1 96 ? 14.764 4.633 44.251 1.00 13.26 96 LEU A O 1
ATOM 677 N N . PHE A 1 97 ? 13.757 6.537 43.584 1.00 12.34 97 PHE A N 1
ATOM 678 C CA . PHE A 1 97 ? 14.399 6.590 42.283 1.00 13.59 97 PHE A CA 1
ATOM 679 C C . PHE A 1 97 ? 15.710 7.369 42.335 1.00 13.23 97 PHE A C 1
ATOM 680 O O . PHE A 1 97 ? 15.810 8.366 43.045 1.00 14.11 97 PHE A O 1
ATOM 688 N N . CYS A 1 98 ? 16.660 6.966 41.490 1.00 14.03 98 CYS A N 1
ATOM 689 C CA . CYS A 1 98 ? 17.888 7.739 41.332 1.00 13.83 98 CYS A CA 1
ATOM 690 C C . CYS A 1 98 ? 18.443 7.474 39.951 1.00 13.74 98 CYS A C 1
ATOM 691 O O . CYS A 1 98 ? 18.529 6.295 39.556 1.00 14.98 98 CYS A O 1
ATOM 694 N N . PRO A 1 99 ? 18.844 8.462 39.171 1.00 13.28 99 PRO A N 1
ATOM 695 C CA . PRO A 1 99 ? 19.465 8.222 37.887 1.00 14.25 99 PRO A CA 1
ATOM 696 C C . PRO A 1 99 ? 20.771 7.446 38.049 1.00 14.01 99 PRO A C 1
ATOM 697 O O . PRO A 1 99 ? 21.483 7.532 39.056 1.00 15.94 99 PRO A O 1
ATOM 701 N N . CYS A 1 100 ? 21.159 6.821 36.930 1.00 14.19 100 CYS A N 1
ATOM 702 C CA . CYS A 1 100 ? 22.380 6.015 36.916 1.00 15.55 100 CYS A CA 1
ATOM 703 C C . CYS A 1 100 ? 23.669 6.798 36.868 1.00 16.61 100 CYS A C 1
ATOM 704 O O . CYS A 1 100 ? 24.726 6.137 36.927 1.00 18.17 100 CYS A O 1
ATOM 707 N N . ASP A 1 101 ? 23.648 8.122 36.813 1.00 16.72 101 ASP A N 1
ATOM 708 C CA . ASP A 1 101 ? 24.835 8.929 36.616 1.00 17.86 101 ASP A CA 1
ATOM 709 C C . ASP A 1 101 ? 25.245 9.717 37.835 1.00 17.85 101 ASP A C 1
ATOM 710 O O . ASP A 1 101 ? 26.102 10.617 37.738 1.00 18.90 101 ASP A O 1
ATOM 715 N N . THR A 1 102 ? 24.717 9.408 39.018 1.00 17.31 102 THR A N 1
ATOM 716 C CA . THR A 1 102 ? 25.027 10.139 40.254 1.00 16.98 102 THR A CA 1
ATOM 717 C C . THR A 1 102 ? 25.587 9.138 41.245 1.00 16.51 102 THR A C 1
ATOM 718 O O . THR A 1 102 ? 24.927 8.652 42.181 1.00 16.97 102 THR A O 1
ATOM 722 N N . PRO A 1 103 ? 26.873 8.781 41.079 1.00 16.31 103 PRO A N 1
ATOM 723 C CA . PRO A 1 103 ? 27.469 7.660 41.774 1.00 16.89 103 PRO A CA 1
ATOM 724 C C . PRO A 1 103 ? 27.807 7.839 43.228 1.00 16.82 103 PRO A C 1
ATOM 725 O O . PRO A 1 103 ? 28.066 6.846 43.945 1.00 19.31 103 PRO A O 1
ATOM 729 N N . TYR A 1 104 ? 27.736 9.102 43.693 1.00 16.62 104 TYR A N 1
ATOM 730 C CA . TYR A 1 104 ? 28.159 9.434 45.047 1.00 16.85 104 TYR A CA 1
ATOM 731 C C . TYR A 1 104 ? 27.006 9.669 45.999 1.00 16.50 104 TYR A C 1
ATOM 732 O O . TYR A 1 104 ? 27.189 10.237 47.070 1.00 17.86 104 TYR A O 1
ATOM 741 N N . ILE A 1 105 ? 25.791 9.224 45.647 1.00 16.20 105 ILE A N 1
ATOM 742 C CA . ILE A 1 105 ? 24.627 9.474 46.512 1.00 16.35 105 ILE A CA 1
ATOM 743 C C . ILE A 1 105 ? 24.920 8.892 47.897 1.00 16.66 105 ILE A C 1
ATOM 744 O O . ILE A 1 105 ? 25.578 7.868 48.066 1.00 17.83 105 ILE A O 1
ATOM 749 N N . PRO A 1 106 ? 24.424 9.557 48.919 1.00 15.58 106 PRO A N 1
ATOM 75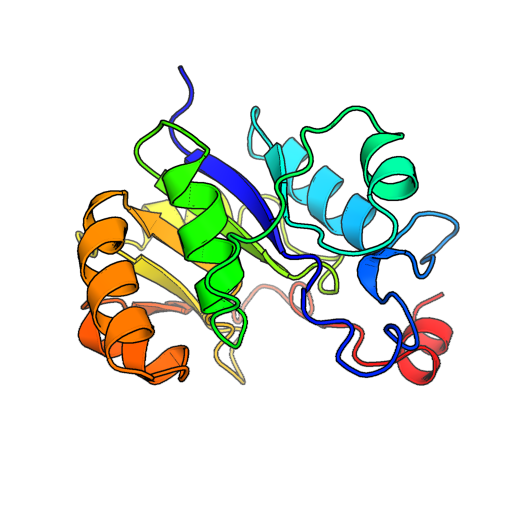0 C CA . PRO A 1 106 ? 24.807 9.255 50.302 1.00 16.28 106 PRO A CA 1
ATOM 751 C C . PRO A 1 106 ? 24.003 8.180 50.956 1.00 16.46 106 PRO A C 1
ATOM 752 O O . PRO A 1 106 ? 22.867 7.889 50.542 1.00 16.76 106 PRO A O 1
ATOM 756 N N . PRO A 1 107 ? 24.489 7.608 52.066 1.00 16.02 107 PRO A N 1
ATOM 757 C CA . PRO A 1 107 ? 23.806 6.497 52.729 1.00 16.77 107 PRO A CA 1
ATOM 758 C C . PRO A 1 107 ? 22.611 6.925 53.543 1.00 16.71 107 PRO A C 1
ATOM 759 O O . PRO A 1 107 ? 21.822 6.065 53.948 1.00 17.85 107 PRO A O 1
ATOM 763 N N . ASP A 1 108 ? 22.360 8.233 53.681 1.00 16.28 108 ASP A N 1
ATOM 764 C CA . ASP A 1 108 ? 21.195 8.735 54.387 1.00 15.53 108 ASP A CA 1
ATOM 765 C C . ASP A 1 108 ? 20.176 9.329 53.409 1.00 14.84 108 ASP A C 1
ATOM 766 O O . ASP A 1 108 ? 19.258 10.047 53.822 1.00 14.88 108 ASP A O 1
ATOM 771 N N . LEU A 1 109 ? 20.272 9.016 52.107 1.00 14.26 109 LEU A N 1
ATOM 772 C CA . LEU A 1 109 ? 19.324 9.561 51.138 1.00 14.02 109 LEU A CA 1
ATOM 773 C C . LEU A 1 109 ? 17.907 9.150 51.495 1.00 14.20 109 LEU A C 1
ATOM 774 O O . LEU A 1 109 ? 17.002 10.002 51.578 1.00 14.31 109 LEU A O 1
ATOM 779 N N . ALA A 1 110 ? 17.652 7.832 51.648 1.00 14.38 110 ALA A N 1
ATOM 780 C CA . ALA A 1 110 ? 16.293 7.385 51.929 1.00 14.94 110 ALA A CA 1
ATOM 781 C C . ALA A 1 110 ? 15.816 7.915 53.286 1.00 14.69 110 ALA A C 1
ATOM 782 O O . ALA A 1 110 ? 14.670 8.362 53.397 1.00 15.77 110 ALA A O 1
ATOM 784 N N . ALA A 1 111 ? 16.697 7.834 54.282 1.00 14.59 111 ALA A N 1
ATOM 785 C CA . ALA A 1 111 ? 16.309 8.252 55.622 1.00 15.40 111 ALA A CA 1
ATOM 786 C C . ALA A 1 111 ? 15.930 9.719 55.674 1.00 14.79 111 ALA A C 1
ATOM 787 O O . ALA A 1 111 ? 14.959 10.079 56.345 1.00 14.93 111 ALA A O 1
ATOM 789 N N . ARG A 1 112 ? 16.757 10.582 55.063 1.00 14.14 112 ARG A N 1
ATOM 790 C CA . ARG A 1 112 ? 16.457 12.028 55.162 1.00 14.55 112 ARG A CA 1
ATOM 791 C C . ARG A 1 112 ? 15.251 12.381 54.308 1.00 13.56 112 ARG A C 1
ATOM 792 O O . ARG A 1 112 ? 14.405 13.165 54.732 1.00 14.26 112 ARG A O 1
ATOM 800 N N . LEU A 1 113 ? 15.094 11.788 53.116 1.00 13.39 113 LEU A N 1
ATOM 801 C CA . LEU A 1 113 ? 13.871 12.042 52.345 1.00 13.95 113 LEU A CA 1
ATOM 802 C C . LEU A 1 113 ? 12.636 11.614 53.146 1.00 14.04 113 LEU A C 1
ATOM 803 O O . LEU A 1 113 ? 11.615 12.310 53.170 1.00 15.09 113 LEU A O 1
ATOM 808 N N . ASN A 1 114 ? 12.709 10.428 53.777 1.00 15.17 114 ASN A N 1
ATOM 809 C CA . ASN A 1 114 ? 11.572 9.963 54.568 1.00 17.06 114 ASN A CA 1
ATOM 810 C C . ASN A 1 114 ? 11.312 10.880 55.758 1.00 16.47 114 ASN A C 1
ATOM 811 O O . ASN A 1 114 ? 10.149 11.247 56.022 1.00 17.93 114 ASN A O 1
ATOM 816 N N . HIS A 1 115 ? 12.367 11.324 56.457 1.00 16.13 115 HIS A N 1
ATOM 817 C CA . HIS A 1 115 ? 12.159 12.178 57.641 1.00 16.53 115 HIS A CA 1
ATOM 818 C C . HIS A 1 115 ? 11.527 13.512 57.280 1.00 16.56 115 HIS A C 1
ATOM 819 O O . HIS A 1 115 ? 10.768 14.056 58.072 1.00 17.52 115 HIS A O 1
ATOM 826 N N . GLN A 1 116 ? 11.863 14.036 56.102 1.00 15.85 116 GLN A N 1
ATOM 827 C CA . GLN A 1 116 ? 11.379 15.326 55.663 1.00 16.48 116 GLN A CA 1
ATOM 828 C C . GLN A 1 116 ? 10.163 15.293 54.761 1.00 17.08 116 GLN A C 1
ATOM 829 O O . GLN A 1 116 ? 9.747 16.319 54.232 1.00 17.41 116 GLN A O 1
ATOM 835 N N . ARG A 1 117 ? 9.547 14.113 54.592 1.00 16.68 117 ARG A N 1
ATOM 836 C CA . ARG A 1 117 ? 8.410 13.962 53.723 1.00 19.30 117 ARG A CA 1
ATOM 837 C C . ARG A 1 117 ? 7.217 14.764 54.217 1.00 17.99 117 ARG A C 1
ATOM 838 O O . ARG A 1 117 ? 6.471 15.326 53.427 1.00 19.69 117 ARG A O 1
ATOM 846 N N . LYS A 1 118 ? 7.004 14.785 55.522 1.00 19.60 118 LYS A N 1
ATOM 847 C CA . LYS A 1 118 ? 5.988 15.634 56.152 1.00 21.88 118 LYS A CA 1
ATOM 848 C C . LYS A 1 118 ? 4.647 15.500 55.479 1.00 23.68 118 LYS A C 1
ATOM 849 O O . LYS A 1 118 ? 4.016 16.505 55.131 1.00 24.93 118 LYS A O 1
ATOM 855 N N . ASP A 1 119 ? 4.210 14.248 55.300 1.00 23.83 119 ASP A N 1
ATOM 856 C CA . ASP A 1 119 ? 2.882 14.020 54.717 1.00 26.62 119 ASP A CA 1
ATOM 857 C C . ASP A 1 119 ? 2.739 14.073 53.217 1.00 24.94 119 ASP A C 1
ATOM 858 O O . ASP A 1 119 ? 1.687 13.706 52.698 1.00 26.51 119 ASP A O 1
ATOM 863 N N . ALA A 1 120 ? 3.720 14.581 52.477 1.00 21.08 120 ALA A N 1
ATOM 864 C CA . ALA A 1 120 ? 3.634 14.637 51.020 1.00 19.40 120 ALA A CA 1
ATOM 865 C C . ALA A 1 120 ? 3.765 13.242 50.386 1.00 18.12 120 ALA A C 1
ATOM 866 O O . ALA A 1 120 ? 4.462 12.394 50.950 1.00 18.47 120 ALA A O 1
ATOM 868 N N . PRO A 1 121 ? 3.214 13.079 49.209 1.00 16.29 121 PRO A N 1
ATOM 869 C CA . PRO A 1 121 ? 3.314 11.786 48.510 1.00 15.95 121 PRO A CA 1
ATOM 870 C C . PRO A 1 121 ? 4.579 11.636 47.723 1.00 17.10 121 PRO A C 1
ATOM 871 O O . PRO A 1 121 ? 4.891 10.571 47.225 1.00 17.19 121 PRO A O 1
ATOM 875 N N . VAL A 1 122 ? 5.311 12.746 47.495 1.00 16.86 122 VAL A N 1
ATOM 876 C CA . VAL A 1 122 ? 6.555 12.724 46.735 1.00 15.62 122 VAL A CA 1
ATOM 877 C C . VAL A 1 122 ? 7.490 13.797 47.294 1.00 15.72 122 VAL A C 1
ATOM 878 O O . VAL A 1 122 ? 7.034 14.906 47.631 1.00 18.07 122 VAL A O 1
ATOM 882 N N . VAL A 1 123 ? 8.769 13.490 47.465 1.00 13.91 123 VAL A N 1
ATOM 883 C CA . VAL A 1 123 ? 9.798 14.466 47.792 1.00 13.90 123 VAL A CA 1
ATOM 884 C C . VAL A 1 123 ? 11.025 14.152 46.941 1.00 13.45 123 VAL A C 1
ATOM 885 O O . VAL A 1 123 ? 11.229 13.005 46.524 1.00 14.87 123 VAL A O 1
ATOM 889 N N . TRP A 1 124 ? 11.823 15.174 46.644 1.00 13.25 124 TRP A N 1
ATOM 890 C CA . TRP A 1 124 ? 13.016 15.003 45.831 1.00 13.57 124 TRP A CA 1
ATOM 891 C C . TRP A 1 124 ? 14.149 15.825 46.429 1.00 13.36 124 TRP A C 1
ATOM 892 O O . TRP A 1 124 ? 13.958 16.652 47.320 1.00 13.42 124 TRP A O 1
ATOM 903 N N . VAL A 1 125 ? 15.365 15.552 45.968 1.00 13.55 125 VAL A N 1
ATOM 904 C CA . VAL A 1 125 ? 16.545 16.245 46.476 1.00 13.61 125 VAL A CA 1
ATOM 905 C C . VAL A 1 125 ? 16.766 17.625 45.872 1.00 13.67 125 VAL A C 1
ATOM 906 O O . VAL A 1 125 ? 16.697 17.790 44.652 1.00 14.22 125 VAL A O 1
ATOM 910 N N . HIS A 1 126 ? 17.116 18.589 46.753 1.00 14.01 126 HIS A N 1
ATOM 911 C CA . HIS A 1 126 ? 17.687 19.856 46.290 1.00 14.87 126 HIS A CA 1
ATOM 912 C C . HIS A 1 126 ? 19.099 19.939 46.852 1.00 15.23 126 HIS A C 1
ATOM 913 O O . HIS A 1 126 ? 19.289 19.717 48.064 1.00 16.26 126 HIS A O 1
ATOM 920 N N . ASP A 1 127 ? 20.114 20.197 46.044 1.00 15.74 127 ASP A N 1
ATOM 921 C CA . ASP A 1 127 ? 21.501 20.118 46.529 1.00 18.53 127 ASP A CA 1
ATOM 922 C C . ASP A 1 127 ? 22.061 21.473 46.956 1.00 19.39 127 ASP A C 1
ATOM 923 O O . ASP A 1 127 ? 23.259 21.507 47.257 1.00 21.60 127 ASP A O 1
ATOM 928 N N . GLY A 1 128 ? 21.207 22.495 47.026 1.00 19.33 128 GLY A N 1
ATOM 929 C CA . GLY A 1 128 ? 21.715 23.810 47.427 1.00 21.73 128 GLY A CA 1
ATOM 930 C C . GLY A 1 128 ? 21.779 24.737 46.220 1.00 24.91 128 GLY A C 1
ATOM 931 O O . GLY A 1 128 ? 21.584 25.951 46.361 1.00 28.31 128 GLY A O 1
ATOM 932 N N . GLU A 1 129 ? 21.987 24.166 45.049 1.00 22.68 129 GLU A N 1
ATOM 933 C CA . GLU A 1 129 ? 22.070 24.954 43.809 1.00 24.31 129 GLU A CA 1
ATOM 934 C C . GLU A 1 129 ? 20.955 24.587 42.853 1.00 25.25 129 GLU A C 1
ATOM 935 O O . GLU A 1 129 ? 20.344 25.453 42.223 1.00 27.99 129 GLU A O 1
ATOM 938 N N . ARG A 1 130 ? 20.586 23.293 42.801 1.00 22.44 130 ARG A N 1
ATOM 939 C CA . ARG A 1 130 ? 19.522 22.893 41.883 1.00 21.96 130 ARG A CA 1
ATOM 940 C C . ARG A 1 130 ? 18.720 21.723 42.437 1.00 19.05 130 ARG A C 1
ATOM 941 O O . ARG A 1 130 ? 19.105 20.959 43.325 1.00 17.92 130 ARG A O 1
ATOM 949 N N . ASP A 1 131 ? 17.508 21.620 41.909 1.00 18.32 131 ASP A N 1
ATOM 950 C CA . ASP A 1 131 ? 16.620 20.503 42.140 1.00 18.28 131 ASP A CA 1
ATOM 951 C C . ASP A 1 131 ? 17.118 19.309 41.318 1.00 17.43 131 ASP A C 1
ATOM 952 O O . ASP A 1 131 ? 17.599 19.461 40.191 1.00 18.16 131 ASP A O 1
ATOM 957 N N . HIS A 1 132 ? 16.954 18.153 41.956 1.00 15.29 132 HIS A N 1
ATOM 958 C CA . HIS A 1 132 ? 17.187 16.856 41.298 1.00 15.55 132 HIS A CA 1
ATOM 959 C C . HIS A 1 132 ? 15.887 16.081 41.385 1.00 13.97 132 HIS A C 1
ATOM 960 O O . HIS A 1 132 ? 15.731 15.169 42.222 1.00 14.73 132 HIS A O 1
ATOM 967 N N . PRO A 1 133 ? 14.884 16.382 40.553 1.00 14.93 133 PRO A N 1
ATOM 968 C CA . PRO A 1 133 ? 13.567 15.790 40.695 1.00 15.53 133 PRO A CA 1
ATOM 969 C C . PRO A 1 133 ? 13.478 14.335 40.323 1.00 15.03 133 PRO A C 1
ATOM 970 O O . PRO A 1 133 ? 12.457 13.710 40.612 1.00 17.31 133 PRO A O 1
ATOM 974 N N . THR A 1 134 ? 14.519 13.752 39.737 1.00 14.53 134 THR A N 1
ATOM 975 C CA . THR A 1 134 ? 14.559 12.324 39.472 1.00 15.95 134 THR A CA 1
ATOM 976 C C . THR A 1 134 ? 15.248 11.562 40.595 1.00 15.51 134 THR A C 1
ATOM 977 O O . THR A 1 134 ? 15.329 10.343 40.537 1.00 16.37 134 THR A O 1
ATOM 981 N N . ILE A 1 135 ? 15.723 12.248 41.646 1.00 14.16 135 ILE A N 1
ATOM 982 C CA . ILE A 1 135 ? 16.169 11.563 42.859 1.00 13.52 135 ILE A CA 1
ATOM 983 C C . ILE A 1 135 ? 15.032 11.802 43.863 1.00 13.13 135 ILE A C 1
ATOM 984 O O . ILE A 1 135 ? 14.945 12.844 44.525 1.00 14.43 135 ILE A O 1
ATOM 989 N N . ALA A 1 136 ? 14.083 10.845 43.851 1.00 14.42 136 ALA A N 1
ATOM 990 C CA . ALA A 1 136 ? 12.778 11.117 44.435 1.00 13.99 136 ALA A CA 1
ATOM 991 C C . ALA A 1 136 ? 12.220 9.923 45.167 1.00 13.48 136 ALA A C 1
ATOM 992 O O . ALA A 1 136 ? 12.351 8.786 44.693 1.00 14.46 136 ALA A O 1
ATOM 994 N N . LEU A 1 137 ? 11.634 10.205 46.310 1.00 13.64 137 LEU A N 1
ATOM 995 C CA . LEU A 1 137 ? 10.921 9.205 47.106 1.00 12.93 137 LEU A CA 1
ATOM 996 C C . LEU A 1 137 ? 9.438 9.379 46.795 1.00 13.05 137 LEU A C 1
ATOM 997 O O . LEU A 1 137 ? 8.888 10.468 47.003 1.00 14.60 137 LEU A O 1
ATOM 1002 N N . VAL A 1 138 ? 8.806 8.340 46.251 1.00 13.83 138 VAL A N 1
ATOM 1003 C CA . VAL A 1 138 ? 7.489 8.436 45.635 1.00 14.97 138 VAL A CA 1
ATOM 1004 C C . VAL A 1 138 ? 6.563 7.384 46.209 1.00 15.13 138 VAL A C 1
ATOM 1005 O O . VAL A 1 138 ? 6.888 6.188 46.230 1.00 15.19 138 VAL A O 1
ATOM 1009 N N . ASN A 1 139 ? 5.358 7.771 46.607 1.00 15.10 139 ASN A N 1
ATOM 1010 C CA . ASN A 1 139 ? 4.343 6.850 47.090 1.00 14.10 139 ASN A CA 1
ATOM 1011 C C . ASN A 1 139 ? 3.587 6.279 45.896 1.00 14.97 139 ASN A C 1
ATOM 1012 O O . ASN A 1 139 ? 3.330 6.955 44.909 1.00 15.70 139 ASN A O 1
ATOM 1017 N N . ARG A 1 140 ? 3.077 5.060 46.100 1.00 18.33 140 ARG A N 1
ATOM 1018 C CA . ARG A 1 140 ? 2.185 4.344 45.200 1.00 19.90 140 ARG A CA 1
ATOM 1019 C C . ARG A 1 140 ? 1.085 5.198 44.618 1.00 17.64 140 ARG A C 1
ATOM 1020 O O . ARG A 1 140 ? 0.709 4.999 43.447 1.00 17.98 140 ARG A O 1
ATOM 1028 N N . ALA A 1 141 ? 0.501 6.044 45.449 1.00 18.44 141 ALA A N 1
ATOM 1029 C CA . ALA A 1 141 ? -0.643 6.846 45.047 1.00 21.07 141 ALA A CA 1
ATOM 1030 C C . ALA A 1 141 ? -0.367 7.744 43.870 1.00 20.20 141 ALA A C 1
ATOM 1031 O O . ALA A 1 141 ? -1.270 8.202 43.169 1.00 23.57 141 ALA A O 1
ATOM 1033 N N . ILE A 1 142 ? 0.894 7.956 43.521 1.00 17.33 142 ILE A N 1
ATOM 1034 C CA . ILE A 1 142 ? 1.297 8.743 42.367 1.00 19.22 142 ILE A CA 1
ATOM 1035 C C . ILE A 1 142 ? 1.050 7.974 41.096 1.00 17.85 142 ILE A C 1
ATOM 1036 O O . ILE A 1 142 ? 0.925 8.584 40.035 1.00 18.46 142 ILE A O 1
ATOM 1041 N N . GLU A 1 143 ? 0.992 6.639 41.121 1.00 16.92 143 GLU A N 1
ATOM 1042 C CA . GLU A 1 143 ? 0.887 5.865 39.887 1.00 15.98 143 GLU A CA 1
ATOM 1043 C C . GLU A 1 143 ? -0.249 6.299 38.986 1.00 15.82 143 GLU A C 1
ATOM 1044 O O . GLU A 1 143 ? -0.017 6.604 37.792 1.00 15.54 143 GLU A O 1
ATOM 1050 N N . PRO A 1 144 ? -1.496 6.422 39.442 1.00 16.33 144 PRO A N 1
ATOM 1051 C CA . PRO A 1 144 ? -2.590 6.818 38.558 1.00 17.53 144 PRO A CA 1
ATOM 1052 C C . PRO A 1 144 ? -2.388 8.218 38.001 1.00 16.82 144 PRO A C 1
ATOM 1053 O O . PRO A 1 144 ? -2.770 8.514 36.875 1.00 16.05 144 PRO A O 1
ATOM 1057 N N . LEU A 1 145 ? -1.837 9.125 38.820 1.00 17.04 145 LEU A N 1
ATOM 1058 C CA . LEU A 1 145 ? -1.647 10.514 38.395 1.00 17.92 145 LEU A CA 1
ATOM 1059 C C . LEU A 1 145 ? -0.572 10.581 37.327 1.00 16.25 145 LEU A C 1
ATOM 1060 O O . LEU A 1 145 ? -0.705 11.277 36.309 1.00 16.76 145 LEU A O 1
ATOM 1065 N N . LEU A 1 146 ? 0.485 9.789 37.498 1.00 16.03 146 LEU A N 1
ATOM 1066 C CA . LEU A 1 146 ? 1.540 9.697 36.503 1.00 16.57 146 LEU A CA 1
ATOM 1067 C C . LEU A 1 146 ? 1.038 9.116 35.203 1.00 15.06 146 LEU A C 1
ATOM 1068 O O . LEU A 1 146 ? 1.347 9.589 34.105 1.00 15.03 146 LEU A O 1
ATOM 1073 N N . LEU A 1 147 ? 0.207 8.066 35.269 1.00 14.84 147 LEU A N 1
ATOM 1074 C CA . LEU A 1 147 ? -0.358 7.462 34.073 1.00 14.68 147 LEU A CA 1
ATOM 1075 C C . LEU A 1 147 ? -1.223 8.484 33.325 1.00 15.87 147 LEU A C 1
ATOM 1076 O O . LEU A 1 147 ? -1.047 8.643 32.104 1.00 16.03 147 LEU A O 1
ATOM 1081 N N . GLU A 1 148 ? -2.059 9.231 34.058 1.00 15.11 148 GLU A N 1
ATOM 1082 C CA . GLU A 1 148 ? -2.903 10.239 33.430 1.00 16.24 148 GLU A CA 1
ATOM 1083 C C . GLU A 1 148 ? -2.058 11.323 32.773 1.00 16.30 148 GLU A C 1
ATOM 1084 O O . GLU A 1 148 ? -2.294 11.728 31.631 1.00 16.36 148 GLU A O 1
ATOM 1090 N N . TYR A 1 149 ? -1.003 11.799 33.448 1.00 14.60 149 TYR A N 1
ATOM 1091 C CA . TYR A 1 149 ? -0.146 12.843 32.881 1.00 14.89 149 TYR A CA 1
ATOM 1092 C C . TYR A 1 149 ? 0.580 12.389 31.631 1.00 15.27 149 TYR A C 1
ATOM 1093 O O . TYR A 1 149 ? 0.619 13.110 30.620 1.00 16.39 149 TYR A O 1
ATOM 1102 N N . LEU A 1 150 ? 1.113 11.176 31.610 1.00 14.95 150 LEU A N 1
ATOM 1103 C CA . LEU A 1 150 ? 1.822 10.704 30.434 1.00 16.00 150 LEU A CA 1
ATOM 1104 C C . LEU A 1 150 ? 0.873 10.344 29.317 1.00 16.39 150 LEU A C 1
ATOM 1105 O O . LEU A 1 150 ? 1.142 10.628 28.141 1.00 16.69 150 LEU A O 1
ATOM 1110 N N . GLN A 1 151 ? -0.299 9.785 29.626 1.00 16.17 151 GLN A N 1
ATOM 1111 C CA . GLN A 1 151 ? -1.299 9.533 28.578 1.00 17.18 151 GLN A CA 1
ATOM 1112 C C . GLN A 1 151 ? -1.805 10.844 28.003 1.00 18.29 151 GLN A C 1
ATOM 1113 O O . GLN A 1 151 ? -2.208 10.831 26.844 1.00 20.18 151 GLN A O 1
ATOM 1119 N N . ALA A 1 152 ? -1.753 11.968 28.695 1.00 17.20 152 ALA A N 1
ATOM 1120 C CA . ALA A 1 152 ? -2.147 13.262 28.141 1.00 17.86 152 ALA A CA 1
ATOM 1121 C C . ALA A 1 152 ? -1.069 13.828 27.232 1.00 19.56 152 ALA A C 1
ATOM 1122 O O . ALA A 1 152 ? -1.274 14.912 26.649 1.00 21.43 152 ALA A O 1
ATOM 1124 N N . GLY A 1 153 ? 0.081 13.179 27.100 1.00 17.32 153 GLY A N 1
ATOM 1125 C CA . GLY A 1 153 ? 1.127 13.655 26.184 1.00 18.08 153 GLY A CA 1
ATOM 1126 C C . GLY A 1 153 ? 2.151 14.553 26.888 1.00 18.52 153 GLY A C 1
ATOM 1127 O O . GLY A 1 153 ? 2.993 15.110 26.178 1.00 20.80 153 GLY A O 1
ATOM 1128 N N . GLU A 1 154 ? 2.112 14.628 28.208 1.00 16.64 154 GLU A N 1
ATOM 1129 C CA . GLU A 1 154 ? 3.074 15.466 28.936 1.00 16.53 154 GLU A CA 1
ATOM 1130 C C . GLU A 1 154 ? 4.356 14.708 29.248 1.00 16.35 154 GLU A C 1
ATOM 1131 O O . GLU A 1 154 ? 4.411 13.481 29.153 1.00 18.86 154 GLU A O 1
ATOM 1137 N N . ARG A 1 155 ? 5.417 15.488 29.494 1.00 16.92 155 ARG A N 1
ATOM 1138 C CA . ARG A 1 155 ? 6.711 14.887 29.796 1.00 17.23 155 ARG A CA 1
ATOM 1139 C C . ARG A 1 155 ? 7.417 15.599 30.953 1.00 16.77 155 ARG A C 1
ATOM 1140 O O . ARG A 1 155 ? 8.378 15.044 31.508 1.00 17.15 155 ARG A O 1
ATOM 1148 N N . ARG A 1 156 ? 7.034 16.805 31.322 1.00 15.88 156 ARG A N 1
ATOM 1149 C CA . ARG A 1 156 ? 7.911 17.634 32.170 1.00 16.30 156 ARG A CA 1
ATOM 1150 C C . ARG A 1 156 ? 7.957 17.103 33.593 1.00 15.75 156 ARG A C 1
ATOM 1151 O O . ARG A 1 156 ? 6.919 16.992 34.243 1.00 17.27 156 ARG A O 1
ATOM 1159 N N . VAL A 1 157 ? 9.165 16.820 34.065 1.00 16.19 157 VAL A N 1
ATOM 1160 C CA . VAL A 1 157 ? 9.315 16.183 35.379 1.00 16.78 157 VAL A CA 1
ATOM 1161 C C . VAL A 1 157 ? 8.993 17.078 36.549 1.00 17.39 157 VAL A C 1
ATOM 1162 O O . VAL A 1 157 ? 8.207 16.731 37.434 1.00 17.64 157 VAL A O 1
ATOM 1166 N N . MET A 1 158 ? 9.588 18.269 36.598 1.00 19.31 158 MET A N 1
ATOM 1167 C CA . MET A 1 158 ? 9.339 19.193 37.700 1.00 19.75 158 MET A CA 1
ATOM 1168 C C . MET A 1 158 ? 7.881 19.610 37.740 1.00 19.10 158 MET A C 1
ATOM 1169 O O . MET A 1 158 ? 7.278 19.717 38.821 1.00 21.38 158 MET A O 1
ATOM 1174 N N . VAL A 1 159 ? 7.277 19.851 36.577 1.00 19.51 159 VAL A N 1
ATOM 1175 C CA . VAL A 1 159 ? 5.866 20.220 36.537 1.00 19.10 159 VAL A CA 1
ATOM 1176 C C . VAL A 1 159 ? 5.026 19.115 37.174 1.00 19.18 159 VAL A C 1
ATOM 1177 O O . VAL A 1 159 ? 4.098 19.375 37.946 1.00 19.32 159 VAL A O 1
ATOM 1181 N N . PHE A 1 160 ? 5.342 17.849 36.844 1.00 16.91 160 PHE A N 1
ATOM 1182 C CA . PHE A 1 160 ? 4.610 16.732 37.436 1.00 16.25 160 PHE A CA 1
ATOM 1183 C C . PHE A 1 160 ? 4.797 16.674 38.938 1.00 16.58 160 PHE A C 1
ATOM 1184 O O . PHE A 1 160 ? 3.827 16.521 39.705 1.00 17.10 160 PHE A O 1
ATOM 1192 N N . MET A 1 161 ? 6.042 16.793 39.400 1.00 17.93 161 MET A N 1
ATOM 1193 C CA . MET A 1 161 ? 6.344 16.685 40.830 1.00 19.83 161 MET A CA 1
ATOM 1194 C C . MET A 1 161 ? 5.616 17.759 41.602 1.00 21.15 161 MET A C 1
ATOM 1195 O O . MET A 1 161 ? 5.095 17.482 42.701 1.00 21.89 161 MET A O 1
ATOM 1200 N N . ARG A 1 162 ? 5.389 18.939 41.032 1.00 21.86 162 ARG A N 1
ATOM 1201 C CA . ARG A 1 162 ? 4.614 20.007 41.632 1.00 23.48 162 ARG A CA 1
ATOM 1202 C C . ARG A 1 162 ? 3.117 19.730 41.569 1.00 24.42 162 ARG A C 1
ATOM 1203 O O . ARG A 1 162 ? 2.407 19.847 42.597 1.00 25.50 162 ARG A O 1
ATOM 1211 N N . LEU A 1 163 ? 2.581 19.265 40.438 1.00 22.85 163 LEU A N 1
ATOM 1212 C CA . LEU A 1 163 ? 1.200 18.860 40.276 1.00 21.67 163 LEU A CA 1
ATOM 1213 C C . LEU A 1 163 ? 0.817 17.778 41.291 1.00 21.00 163 LEU A C 1
ATOM 1214 O O . LEU A 1 163 ? -0.297 17.760 41.822 1.00 21.78 163 LEU A O 1
ATOM 1219 N N . ALA A 1 164 ? 1.744 16.886 41.595 1.00 18.91 164 ALA A N 1
ATOM 1220 C CA . ALA A 1 164 ? 1.552 15.801 42.528 1.00 18.58 164 ALA A CA 1
ATOM 1221 C C . ALA A 1 164 ? 1.606 16.244 43.981 1.00 19.83 164 ALA A C 1
ATOM 1222 O O . ALA A 1 164 ? 1.354 15.416 44.854 1.00 22.38 164 ALA A O 1
ATOM 1224 N N . GLY A 1 165 ? 1.928 17.491 44.266 1.00 18.67 165 GLY A N 1
ATOM 1225 C CA . GLY A 1 165 ? 1.955 17.978 45.641 1.00 19.94 165 GLY A CA 1
ATOM 1226 C C . GLY A 1 165 ? 3.267 17.666 46.343 1.00 17.99 165 GLY A C 1
ATOM 1227 O O . GLY A 1 165 ? 3.299 17.619 47.567 1.00 19.29 165 GLY A O 1
ATOM 1228 N N . GLY A 1 166 ? 4.351 17.471 45.590 1.00 17.28 166 GLY A N 1
ATOM 1229 C CA . GLY A 1 166 ? 5.646 17.185 46.203 1.00 17.49 166 GLY A CA 1
ATOM 1230 C C . GLY A 1 166 ? 6.375 18.416 46.698 1.00 15.35 166 GLY A C 1
ATOM 1231 O O . GLY A 1 166 ? 6.018 19.572 46.398 1.00 17.77 166 GLY A O 1
ATOM 1232 N N . HIS A 1 167 ? 7.498 18.190 47.379 1.00 14.87 167 HIS A N 1
ATOM 1233 C CA . HIS A 1 167 ? 8.380 19.292 47.744 1.00 14.16 167 HIS A CA 1
ATOM 1234 C C . HIS A 1 167 ? 9.826 18.789 47.766 1.00 15.21 167 HIS A C 1
ATOM 1235 O O . HIS A 1 167 ? 10.155 17.615 47.915 1.00 15.13 167 HIS A O 1
ATOM 1242 N N . ALA A 1 168 ? 10.728 19.752 47.580 1.00 14.94 168 ALA A N 1
ATOM 1243 C CA . ALA A 1 168 ? 12.156 19.545 47.649 1.00 15.05 168 ALA A CA 1
ATOM 1244 C C . ALA A 1 168 ? 12.624 19.401 49.083 1.00 14.65 168 ALA A C 1
ATOM 1245 O O . ALA A 1 168 ? 12.096 20.026 50.026 1.00 18.39 168 ALA A O 1
ATOM 1247 N N . VAL A 1 169 ? 13.608 18.547 49.312 1.00 14.68 169 VAL A N 1
ATOM 1248 C CA . VAL A 1 169 ? 14.254 18.359 50.615 1.00 14.03 169 VAL A CA 1
ATOM 1249 C C . VAL A 1 169 ? 15.695 18.827 50.495 1.00 14.38 169 VAL A C 1
ATOM 1250 O O . VAL A 1 169 ? 16.430 18.445 49.567 1.00 14.38 169 VAL A O 1
ATOM 1254 N N . ASP A 1 170 ? 16.133 19.665 51.438 1.00 15.00 170 ASP A N 1
ATOM 1255 C CA . ASP A 1 170 ? 17.450 20.282 51.359 1.00 14.83 170 ASP A CA 1
ATOM 1256 C C . ASP A 1 170 ? 18.583 19.346 51.755 1.00 14.75 170 ASP A C 1
ATOM 1257 O O . ASP A 1 170 ? 18.684 18.898 52.906 1.00 15.24 170 ASP A O 1
ATOM 1262 N N . PHE A 1 171 ? 19.460 19.015 50.807 1.00 14.53 171 PHE A N 1
ATOM 1263 C CA . PHE A 1 171 ? 20.676 18.235 51.032 1.00 14.65 171 PHE A CA 1
ATOM 1264 C C . PHE A 1 171 ? 21.906 19.086 50.705 1.00 15.97 171 PHE A C 1
ATOM 1265 O O . PHE A 1 171 ? 22.977 18.565 50.351 1.00 16.80 171 PHE A O 1
ATOM 1273 N N . SER A 1 172 ? 21.774 20.410 50.849 1.00 15.75 172 SER A N 1
ATOM 1274 C CA . SER A 1 172 ? 22.904 21.302 50.562 1.00 16.20 172 SER A CA 1
ATOM 1275 C C . SER A 1 172 ? 24.086 21.027 51.459 1.00 16.82 172 SER A C 1
ATOM 1276 O O . SER A 1 172 ? 25.236 21.270 51.040 1.00 19.61 172 SER A O 1
ATOM 1279 N N . ASP A 1 173 ? 23.976 20.432 52.623 1.00 16.24 173 ASP A N 1
ATOM 1280 C CA . ASP A 1 173 ? 25.076 20.105 53.494 1.00 17.38 173 ASP A CA 1
ATOM 1281 C C . ASP A 1 173 ? 25.859 18.866 53.079 1.00 17.48 173 ASP A C 1
ATOM 1282 O O . ASP A 1 173 ? 26.840 18.499 53.734 1.00 19.60 173 ASP A O 1
ATOM 1287 N N . HIS A 1 174 ? 25.417 18.182 52.033 1.00 17.79 174 HIS A N 1
ATOM 1288 C CA . HIS A 1 174 ? 26.093 16.979 51.556 1.00 20.11 174 HIS A CA 1
ATOM 1289 C C . HIS A 1 174 ? 26.953 17.379 50.381 1.00 25.71 174 HIS A C 1
ATOM 1290 O O . HIS A 1 174 ? 26.417 17.388 49.282 1.00 30.18 174 HIS A O 1
ATOM 1297 N N . LYS A 1 175 ? 28.141 17.829 50.699 1.00 26.92 175 LYS A N 1
ATOM 1298 C CA . LYS A 1 175 ? 29.063 18.349 49.708 1.00 28.39 175 LYS A CA 1
ATOM 1299 C C . LYS A 1 175 ? 29.312 17.342 48.597 1.00 28.10 175 LYS A C 1
ATOM 1300 O O . LYS A 1 175 ? 29.845 16.240 48.757 1.00 31.22 175 LYS A O 1
ATOM 1303 N N . ASP A 1 176 ? 28.845 17.713 47.406 1.00 26.85 176 ASP A N 1
ATOM 1304 C CA . ASP A 1 176 ? 29.138 16.985 46.184 1.00 25.91 176 ASP A CA 1
ATOM 1305 C C . ASP A 1 176 ? 28.635 15.564 46.107 1.00 22.93 176 ASP A C 1
ATOM 1306 O O . ASP A 1 176 ? 28.996 14.853 45.160 1.00 23.30 176 ASP A O 1
ATOM 1311 N N . ALA A 1 177 ? 27.691 15.139 46.935 1.00 20.50 177 ALA A N 1
ATOM 1312 C CA . ALA A 1 177 ? 27.145 13.782 46.842 1.00 19.61 177 ALA A CA 1
ATOM 1313 C C . ALA A 1 177 ? 26.257 13.658 45.624 1.00 18.23 177 ALA A C 1
ATOM 1314 O O . ALA A 1 177 ? 25.941 12.528 45.203 1.00 18.71 177 ALA A O 1
ATOM 1316 N N . PHE A 1 178 ? 25.777 14.744 45.036 1.00 17.12 178 PHE A N 1
ATOM 1317 C CA . PHE A 1 178 ? 24.812 14.734 43.961 1.00 17.70 178 PHE A CA 1
ATOM 1318 C C . PHE A 1 178 ? 25.382 15.210 42.628 1.00 19.56 178 PHE A C 1
ATOM 1319 O O . PHE A 1 178 ? 24.620 15.426 41.694 1.00 21.35 178 PHE A O 1
ATOM 1327 N N . VAL A 1 179 ? 26.706 15.231 42.536 1.00 19.37 179 VAL A N 1
ATOM 1328 C CA . VAL A 1 179 ? 27.328 15.540 41.243 1.00 20.88 179 VAL A CA 1
ATOM 1329 C C . VAL A 1 179 ? 26.944 14.460 40.228 1.00 20.23 179 VAL A C 1
ATOM 1330 O O . VAL A 1 179 ? 26.803 13.278 40.586 1.00 20.33 179 VAL A O 1
ATOM 1334 N N . ASN A 1 180 ? 26.770 14.814 38.962 1.00 21.46 180 ASN A N 1
ATOM 1335 C CA . ASN A 1 180 ? 26.464 13.747 38.007 1.00 22.38 180 ASN A CA 1
ATOM 1336 C C . ASN A 1 180 ? 27.474 13.750 36.878 1.00 22.00 180 ASN A C 1
ATOM 1337 O O . ASN A 1 180 ? 28.123 14.764 36.573 1.00 24.10 180 ASN A O 1
ATOM 1342 N N . VAL A 1 181 ? 27.576 12.617 36.212 1.00 22.57 181 VAL A N 1
ATOM 1343 C CA . VAL A 1 181 ? 28.416 12.451 35.032 1.00 25.12 181 VAL A CA 1
ATOM 1344 C C . VAL A 1 181 ? 27.570 12.670 33.789 1.00 26.60 181 VAL A C 1
ATOM 1345 O O . VAL A 1 181 ? 26.712 11.840 33.464 1.00 28.31 181 VAL A O 1
ATOM 1349 N N . ASN A 1 182 ? 27.669 13.818 33.125 1.00 27.32 182 ASN A N 1
ATOM 1350 C CA . ASN A 1 182 ? 26.835 14.087 31.964 1.00 28.60 182 ASN A CA 1
ATOM 1351 C C . ASN A 1 182 ? 27.344 13.390 30.720 1.00 28.33 182 ASN A C 1
ATOM 1352 O O . ASN A 1 182 ? 26.585 12.984 29.850 1.00 31.25 182 ASN A O 1
ATOM 1357 N N . THR A 1 183 ? 28.667 13.301 30.575 1.00 28.26 183 THR A N 1
ATOM 1358 C CA . THR A 1 183 ? 29.260 12.723 29.364 1.00 27.59 183 THR A CA 1
ATOM 1359 C C . THR A 1 183 ? 30.479 11.888 29.715 1.00 26.16 183 THR A C 1
ATOM 1360 O O . THR A 1 183 ? 31.110 12.024 30.768 1.00 25.51 183 THR A O 1
ATOM 1364 N N . PRO A 1 184 ? 30.988 11.132 28.735 1.00 25.63 184 PRO A N 1
ATOM 1365 C CA . PRO A 1 184 ? 32.264 10.453 28.870 1.00 26.20 184 PRO A CA 1
ATOM 1366 C C . PRO A 1 184 ? 33.365 11.474 29.153 1.00 25.44 184 PRO A C 1
ATOM 1367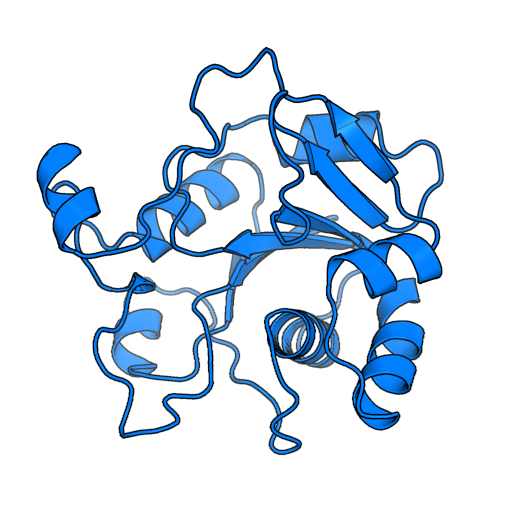 O O . PRO A 1 184 ? 34.190 11.181 30.016 1.00 26.22 184 PRO A O 1
ATOM 1371 N N . GLU A 1 185 ? 33.375 12.624 28.491 1.00 25.56 185 GLU A N 1
ATOM 1372 C CA . GLU A 1 185 ? 34.344 13.692 28.773 1.00 26.06 185 GLU A CA 1
ATOM 1373 C C . GLU A 1 185 ? 34.330 14.044 30.256 1.00 25.62 185 GLU A C 1
ATOM 1374 O O . GLU A 1 185 ? 35.410 14.130 30.845 1.00 27.33 185 GLU A O 1
ATOM 1380 N N . GLU A 1 186 ? 33.165 14.217 30.893 1.00 25.47 186 GLU A N 1
ATOM 1381 C CA . GLU A 1 186 ? 33.153 14.465 32.334 1.00 27.43 186 GLU A CA 1
ATOM 1382 C C . GLU A 1 186 ? 33.657 13.289 33.157 1.00 27.26 186 GLU A C 1
ATOM 1383 O O . GLU A 1 186 ? 34.407 13.434 34.132 1.00 30.13 186 GLU A O 1
ATOM 1389 N N . LEU A 1 187 ? 33.250 12.062 32.795 1.00 26.47 187 LEU A N 1
ATOM 1390 C CA . LEU A 1 187 ? 33.679 10.878 33.541 1.00 27.34 187 LEU A CA 1
ATOM 1391 C C . LEU A 1 187 ? 35.182 10.751 33.649 1.00 28.67 187 LEU A C 1
ATOM 1392 O O . LEU A 1 187 ? 35.696 10.416 34.720 1.00 29.63 187 LEU A O 1
ATOM 1397 N N . ALA A 1 188 ? 35.903 11.009 32.564 1.00 29.26 188 ALA A N 1
ATOM 1398 C CA . ALA A 1 188 ? 37.367 10.956 32.562 1.00 30.85 188 ALA A CA 1
ATOM 1399 C C . ALA A 1 188 ? 38.005 11.808 33.646 1.00 32.32 188 ALA A C 1
ATOM 1400 O O . ALA A 1 188 ? 39.054 11.428 34.183 1.00 35.14 188 ALA A O 1
ATOM 1402 N N . ARG A 1 189 ? 37.439 12.950 34.005 1.00 33.52 189 ARG A N 1
ATOM 1403 C CA . ARG A 1 189 ? 37.918 13.805 35.081 1.00 33.73 189 ARG A CA 1
ATOM 1404 C C . ARG A 1 189 ? 37.633 13.300 36.481 1.00 34.94 189 ARG A C 1
ATOM 1405 O O . ARG A 1 189 ? 38.172 13.844 37.463 1.00 38.07 189 ARG A O 1
ATOM 1409 N N . TRP A 1 190 ? 36.835 12.255 36.685 1.00 34.14 190 TRP A N 1
ATOM 1410 C CA . TRP A 1 190 ? 36.550 11.732 38.018 1.00 32.43 190 TRP A CA 1
ATOM 1411 C C . TRP A 1 190 ? 37.334 10.467 38.349 1.00 31.98 190 TRP A C 1
ATOM 1412 O O . TRP A 1 190 ? 37.314 9.964 39.484 1.00 33.45 190 TRP A O 1
ATOM 1415 N N . GLN A 1 191 ? 38.043 9.895 37.371 1.00 31.75 191 GLN A N 1
ATOM 1416 C CA . GLN A 1 191 ? 38.784 8.666 37.590 1.00 31.68 191 GLN A CA 1
ATOM 1417 C C . GLN A 1 191 ? 39.964 8.839 38.556 1.00 33.89 191 GLN A C 1
ATOM 1418 O O . GLN A 1 191 ? 40.209 7.898 39.334 1.00 35.68 191 GLN A O 1
#

Foldseek 3Di:
DWAEEEEEEQDACCVPVNDDRQQQDDFVHHGLLVLVQVLVVLQGVHYAYEDHPPVVVVPVVPHHYFYFDPVPFDDSLRSVLSVLVVDDHFKYFFDYSFQNLAHNCLVVQCVVPFVPAQKEFEDQQPGTDLRRMIGTSVCNVVSVVCRVVVDHDRVVSCVVSVYYYGYNNVVPSSGDGDPDPVSSVVND

B-factor: mean 21.68, std 7.09, range [12.34, 51.29]

Secondary structure (DSSP, 8-state):
--SEEEEEE-----SSS-SS-GGGSEETTEEHHHHHHHHHHHH-S-EEEE-SSSHHHHHTTS--EEPPPTT---SHHHHHHHHHHH--SSEEEEEETT-TT--TTHHHHHHHT-TT-SEEEEE-SS-EEEEEEEEETTHHHHHHHHHHTT---HHHHHHHTT-EEEE-TTSTTTT----SHHHHHTT-